Protein AF-A0A9J6E256-F1 (afdb_monomer)

Rad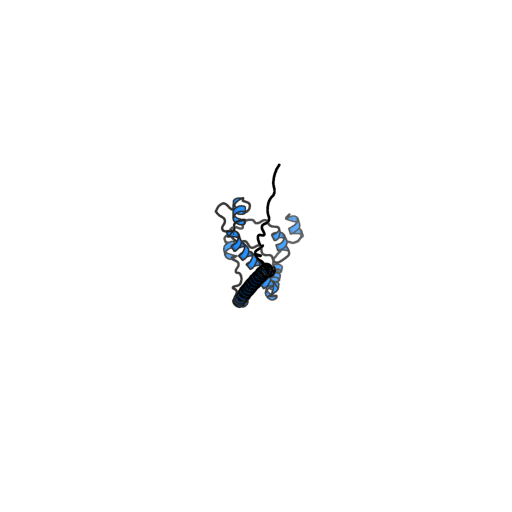ius of gyration: 38.61 Å; Cα contacts (8 Å, |Δi|>4): 45; chains: 1; bounding box: 59×54×133 Å

InterPro domains:
  IPR052030 Peptidase M20/M20A family hydrolases [PTHR30575] (75-162)

Structure (mmCIF, N/CA/C/O backbone):
data_AF-A0A9J6E256-F1
#
_entry.id   AF-A0A9J6E256-F1
#
loop_
_atom_site.group_PDB
_atom_site.id
_atom_site.type_symbol
_atom_site.label_atom_id
_atom_site.label_alt_id
_atom_site.label_comp_id
_atom_site.label_asym_id
_atom_site.label_entity_id
_atom_site.label_seq_id
_atom_site.pdbx_PDB_ins_code
_atom_site.Cartn_x
_atom_site.Cartn_y
_atom_site.Cartn_z
_atom_site.occupancy
_atom_site.B_iso_or_equiv
_atom_site.auth_seq_id
_atom_site.auth_comp_id
_atom_site.auth_asym_id
_atom_site.auth_atom_id
_atom_site.pdbx_PDB_model_num
ATOM 1 N N . MET A 1 1 ? -31.787 -8.756 -110.625 1.00 48.81 1 MET A N 1
ATOM 2 C CA . MET A 1 1 ? -30.450 -9.145 -110.124 1.00 48.81 1 MET A CA 1
ATOM 3 C C . MET A 1 1 ? -30.393 -8.583 -108.712 1.00 48.81 1 MET A C 1
ATOM 5 O O . MET A 1 1 ? -30.454 -7.373 -108.600 1.00 48.81 1 MET A O 1
ATOM 9 N N . ILE A 1 2 ? -30.465 -9.323 -107.609 1.00 37.84 2 ILE A N 1
ATOM 10 C CA . ILE A 1 2 ? -29.907 -10.627 -107.197 1.00 37.84 2 ILE A CA 1
ATOM 11 C C . ILE A 1 2 ? -30.827 -11.096 -106.036 1.00 37.84 2 ILE A C 1
ATOM 13 O O . ILE A 1 2 ? -31.169 -10.274 -105.195 1.00 37.84 2 ILE A O 1
ATOM 17 N N . ASP A 1 3 ? -31.551 -12.205 -106.174 1.00 41.12 3 ASP A N 1
ATOM 18 C CA . ASP A 1 3 ? -31.286 -13.566 -105.653 1.00 41.12 3 ASP A CA 1
ATOM 19 C C . ASP A 1 3 ? -31.737 -13.818 -104.193 1.00 41.12 3 ASP A C 1
ATOM 21 O O . ASP A 1 3 ? -31.616 -12.969 -103.313 1.00 41.12 3 ASP A O 1
ATOM 25 N N . VAL A 1 4 ? -32.345 -14.989 -103.998 1.00 50.72 4 VAL A N 1
ATOM 26 C CA . VAL A 1 4 ? -33.127 -15.456 -102.836 1.00 50.72 4 VAL A CA 1
ATOM 27 C C . VAL A 1 4 ? -32.216 -16.189 -101.837 1.00 50.72 4 VAL A C 1
ATOM 29 O O . VAL A 1 4 ? -31.210 -16.767 -102.239 1.00 50.72 4 VAL A O 1
ATOM 32 N N . PRO A 1 5 ? -32.595 -16.288 -100.550 1.00 56.41 5 PRO A N 1
ATOM 33 C CA . PRO A 1 5 ? -32.486 -17.595 -99.883 1.00 56.41 5 PRO A CA 1
ATOM 34 C C . PRO A 1 5 ? -33.752 -17.908 -99.058 1.00 56.41 5 PRO A C 1
ATOM 36 O O . PRO A 1 5 ? -34.276 -17.065 -98.339 1.00 56.41 5 PRO A O 1
ATOM 39 N N . SER A 1 6 ? -34.427 -19.035 -99.296 1.00 46.56 6 SER A N 1
ATOM 40 C CA . SER A 1 6 ? -34.115 -20.398 -98.828 1.00 46.56 6 SER A CA 1
ATOM 41 C C . SER A 1 6 ? -34.292 -20.593 -97.318 1.00 46.56 6 SER A C 1
ATOM 43 O O . SER A 1 6 ? -33.494 -20.149 -96.498 1.00 46.56 6 SER A O 1
ATOM 45 N N . THR A 1 7 ? -35.338 -21.348 -96.995 1.00 52.72 7 THR A N 1
ATOM 46 C CA . THR A 1 7 ? -35.705 -21.938 -95.706 1.00 52.72 7 THR A CA 1
ATOM 47 C C . THR A 1 7 ? -34.597 -22.830 -95.131 1.00 52.72 7 THR A C 1
ATOM 49 O O . THR A 1 7 ? -34.050 -23.658 -95.850 1.00 52.72 7 THR A O 1
ATOM 52 N N . SER A 1 8 ? -34.349 -22.780 -93.818 1.00 43.62 8 SER A N 1
ATOM 53 C CA . SER A 1 8 ? -34.186 -24.009 -93.021 1.00 43.62 8 SER A CA 1
ATOM 54 C C . SER A 1 8 ? -34.408 -23.742 -91.532 1.00 43.62 8 SER A C 1
ATOM 56 O O . SER A 1 8 ? -33.925 -22.768 -90.957 1.00 43.62 8 SER A O 1
ATOM 58 N N . ALA A 1 9 ? -35.208 -24.620 -90.937 1.00 51.06 9 ALA A N 1
ATOM 59 C CA . ALA A 1 9 ? -35.477 -24.696 -89.517 1.00 51.06 9 ALA A CA 1
ATOM 60 C C . ALA A 1 9 ? -34.292 -25.358 -88.799 1.00 51.06 9 ALA A C 1
ATOM 62 O O . ALA A 1 9 ? -33.818 -26.408 -89.227 1.00 51.06 9 ALA A O 1
ATOM 63 N N . GLY A 1 10 ? -33.861 -24.777 -87.681 1.00 40.12 10 GLY A N 1
ATOM 64 C CA . GLY A 1 10 ? -32.932 -25.389 -86.734 1.00 40.12 10 GLY A CA 1
ATOM 65 C C . GLY A 1 10 ? -33.515 -25.273 -85.334 1.00 40.12 10 GLY A C 1
ATOM 66 O O . GLY A 1 10 ? -33.582 -24.183 -84.774 1.00 40.12 10 GLY A O 1
ATOM 67 N N . GLN A 1 11 ? -34.011 -26.393 -84.814 1.00 43.28 11 GLN A N 1
ATOM 68 C CA . GLN A 1 11 ? -34.656 -26.513 -83.512 1.00 43.28 11 GLN A CA 1
ATOM 69 C C . GLN A 1 11 ? -33.730 -26.096 -82.362 1.00 43.28 11 GLN A C 1
ATOM 71 O O . GLN A 1 11 ? -32.597 -26.552 -82.233 1.00 43.28 11 GLN A O 1
ATOM 76 N N . SER A 1 12 ? -34.294 -25.266 -81.489 1.00 46.41 12 SER A N 1
ATOM 77 C CA . SER A 1 12 ? -33.862 -25.029 -80.116 1.00 46.41 12 SER A CA 1
ATOM 78 C C . SER A 1 12 ? -33.862 -26.347 -79.334 1.00 46.41 12 SER A C 1
ATOM 80 O O . SER A 1 12 ? -34.916 -26.956 -79.147 1.00 46.41 12 SER A O 1
ATOM 82 N N . VAL A 1 13 ? -32.691 -26.775 -78.854 1.00 47.12 13 VAL A N 1
ATOM 83 C CA . VAL A 1 13 ? -32.594 -27.772 -77.783 1.00 47.12 13 VAL A CA 1
ATOM 84 C C . VAL A 1 13 ? -32.367 -27.008 -76.487 1.00 47.12 13 VAL A C 1
ATOM 86 O O . VAL A 1 13 ? -31.287 -26.483 -76.220 1.00 47.12 13 VAL A O 1
ATOM 89 N N . GLY A 1 14 ? -33.443 -26.892 -75.712 1.00 43.56 14 GLY A N 1
ATOM 90 C CA . GLY A 1 14 ? -33.445 -26.252 -74.410 1.00 43.56 14 GLY A CA 1
ATOM 91 C C . GLY A 1 14 ? -32.532 -26.971 -73.422 1.00 43.56 14 GLY A C 1
ATOM 92 O O . GLY A 1 14 ? -32.741 -28.133 -73.088 1.00 43.56 14 GLY A O 1
ATOM 93 N N . GLY A 1 15 ? -31.566 -26.235 -72.882 1.00 44.00 15 GLY A N 1
ATOM 94 C CA . GLY A 1 15 ? -31.007 -26.513 -71.568 1.00 44.00 15 GLY A CA 1
ATOM 95 C C . GLY A 1 15 ? -31.859 -25.803 -70.525 1.00 44.00 15 GLY A C 1
ATOM 96 O O . GLY A 1 15 ? -31.595 -24.651 -70.187 1.00 44.00 15 GLY A O 1
ATOM 97 N N . THR A 1 16 ? -32.904 -26.459 -70.020 1.00 45.16 16 THR A N 1
ATOM 98 C CA . THR A 1 16 ? -33.653 -25.972 -68.856 1.00 45.16 16 THR A CA 1
ATOM 99 C C . THR A 1 16 ? -32.768 -26.080 -67.615 1.00 45.16 16 THR A C 1
ATOM 101 O O . THR A 1 16 ? -32.818 -27.066 -66.882 1.00 45.16 16 THR A O 1
ATOM 104 N N . ALA A 1 17 ? -31.946 -25.062 -67.355 1.00 52.41 17 ALA A N 1
ATOM 105 C CA . ALA A 1 17 ? -31.438 -24.817 -66.013 1.00 52.41 17 ALA A CA 1
ATOM 106 C C . ALA A 1 17 ? -32.634 -24.368 -65.164 1.00 52.41 17 ALA A C 1
ATOM 108 O O . ALA A 1 17 ? -33.065 -23.216 -65.206 1.00 52.41 17 ALA A O 1
ATOM 109 N N . THR A 1 18 ? -33.247 -25.320 -64.467 1.00 48.62 18 THR A N 1
ATOM 110 C CA . THR A 1 18 ? -34.428 -25.076 -63.647 1.00 48.62 18 THR A CA 1
ATOM 111 C C . THR A 1 18 ? -34.084 -24.068 -62.546 1.00 48.62 18 THR A C 1
ATOM 113 O O . THR A 1 18 ? -33.099 -24.232 -61.823 1.00 48.62 18 THR A O 1
ATOM 116 N N . LYS A 1 19 ? -34.917 -23.028 -62.382 1.00 51.69 19 LYS A N 1
ATOM 117 C CA . LYS A 1 19 ? -34.872 -22.059 -61.262 1.00 51.69 19 LYS A CA 1
ATOM 118 C C . LYS A 1 19 ? -34.722 -22.745 -59.888 1.00 51.69 19 LYS A C 1
ATOM 120 O O . LYS A 1 19 ? -34.095 -22.193 -58.987 1.00 51.69 19 LYS A O 1
ATOM 125 N N . SER A 1 20 ? -35.206 -23.988 -59.776 1.00 54.53 20 SER A N 1
ATOM 126 C CA . SER A 1 20 ? -35.064 -24.841 -58.593 1.00 54.53 20 SER A CA 1
ATOM 127 C C . SER A 1 20 ? -33.610 -25.146 -58.210 1.00 54.53 20 SER A C 1
ATOM 129 O O . SER A 1 20 ? -33.307 -25.220 -57.027 1.00 54.53 20 SER A O 1
ATOM 131 N N . SER A 1 21 ? -32.678 -25.252 -59.167 1.00 58.94 21 SER A N 1
ATOM 132 C CA . SER A 1 21 ? -31.273 -25.615 -58.902 1.00 58.94 21 SER A CA 1
ATOM 133 C C . SER A 1 21 ? -30.463 -24.476 -58.266 1.00 58.94 21 SER A C 1
ATOM 135 O O . SER A 1 21 ? -29.597 -24.711 -57.418 1.00 58.94 21 SER A O 1
ATOM 137 N N . SER A 1 22 ? -30.739 -23.219 -58.636 1.00 60.72 22 SER A N 1
ATOM 138 C CA . SER A 1 22 ? -30.083 -22.047 -58.03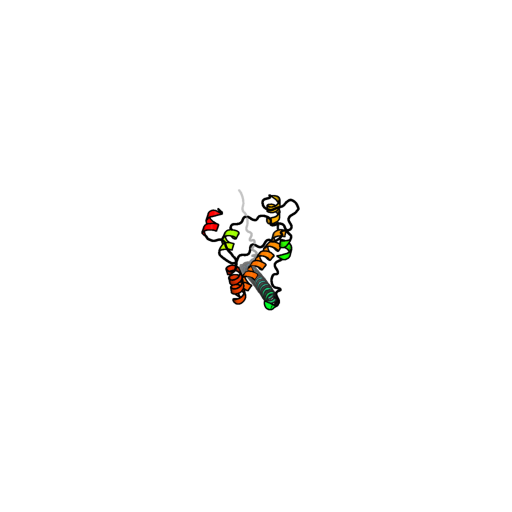5 1.00 60.72 22 SER A CA 1
ATOM 139 C C . SER A 1 22 ? -30.632 -21.717 -56.648 1.00 60.72 22 SER A C 1
ATOM 141 O O . SER A 1 22 ? -29.857 -21.367 -55.754 1.00 60.72 22 SER A O 1
ATOM 143 N N . GLU A 1 23 ? -31.946 -21.858 -56.456 1.00 68.31 23 GLU A N 1
ATOM 144 C CA . GLU A 1 23 ? -32.600 -21.648 -55.161 1.00 68.31 23 GLU A CA 1
ATOM 145 C C . GLU A 1 23 ? -32.189 -22.732 -54.153 1.00 68.31 23 GLU A C 1
ATOM 147 O O . GLU A 1 23 ? -31.825 -22.395 -53.024 1.00 68.31 23 GLU A O 1
ATOM 152 N N . ASP A 1 24 ? -32.074 -23.995 -54.582 1.00 77.19 24 ASP A N 1
ATOM 153 C CA . ASP A 1 24 ? -31.541 -25.084 -53.753 1.00 77.19 24 ASP A CA 1
ATOM 154 C C . ASP A 1 24 ? -30.089 -24.844 -53.327 1.00 77.19 24 ASP A C 1
ATOM 156 O O . ASP A 1 24 ? -29.717 -25.090 -52.177 1.00 77.19 24 ASP A O 1
ATOM 160 N N . LYS A 1 25 ? -29.235 -24.331 -54.223 1.00 75.06 25 LYS A N 1
ATOM 161 C CA . LYS A 1 25 ? -27.843 -23.992 -53.880 1.00 75.06 25 LYS A CA 1
ATOM 162 C C . LYS A 1 25 ? -27.768 -22.851 -52.863 1.00 75.06 25 LYS A C 1
ATOM 164 O O . LYS A 1 25 ? -26.930 -22.901 -51.961 1.00 75.06 25 LYS A O 1
ATOM 169 N N . ALA A 1 26 ? -28.625 -21.836 -52.983 1.00 81.44 26 ALA A N 1
ATOM 170 C CA . ALA A 1 26 ? -28.692 -20.731 -52.028 1.00 81.44 26 ALA A CA 1
ATOM 171 C C . ALA A 1 26 ? -29.228 -21.190 -50.660 1.00 81.44 26 ALA A C 1
ATOM 173 O O . ALA A 1 26 ? -28.669 -20.815 -49.626 1.00 81.44 26 ALA A O 1
ATOM 174 N N . ALA A 1 27 ? -30.252 -22.048 -50.647 1.00 81.56 27 ALA A N 1
ATOM 175 C CA . ALA A 1 27 ? -30.790 -22.657 -49.434 1.00 81.56 27 ALA A CA 1
ATOM 176 C C . ALA A 1 27 ? -29.738 -23.521 -48.718 1.00 81.56 27 ALA A C 1
ATOM 178 O O . ALA A 1 27 ? -29.529 -23.357 -47.516 1.00 81.56 27 ALA A O 1
ATOM 179 N N . ARG A 1 28 ? -28.990 -24.353 -49.459 1.00 82.62 28 ARG A N 1
ATOM 180 C CA . ARG A 1 28 ? -27.882 -25.168 -48.923 1.00 82.62 28 ARG A CA 1
ATOM 181 C C . ARG A 1 28 ? -26.765 -24.318 -48.312 1.00 82.62 28 ARG A C 1
ATOM 183 O O . ARG A 1 28 ? -26.276 -24.650 -47.237 1.00 82.62 28 ARG A O 1
ATOM 190 N N . ARG A 1 29 ? -26.390 -23.197 -48.944 1.00 83.69 29 ARG A N 1
ATOM 191 C CA . ARG A 1 29 ? -25.391 -22.252 -48.400 1.00 83.69 29 ARG A CA 1
ATOM 192 C C . ARG A 1 29 ? -25.868 -21.592 -47.106 1.00 83.69 29 ARG A C 1
ATOM 194 O O . ARG A 1 29 ? -25.127 -21.573 -46.132 1.00 83.69 29 ARG A O 1
ATOM 201 N N . ARG A 1 30 ? -27.120 -21.121 -47.063 1.00 87.31 30 ARG A N 1
ATOM 202 C CA . ARG A 1 30 ? -27.716 -20.532 -45.849 1.00 87.31 30 ARG A CA 1
ATOM 203 C C . ARG A 1 30 ? -27.812 -21.547 -44.710 1.00 87.31 30 ARG A C 1
ATOM 205 O O . ARG A 1 30 ? -27.528 -21.191 -43.570 1.00 87.31 30 ARG A O 1
ATOM 212 N N . ALA A 1 31 ? -28.179 -22.792 -45.015 1.00 87.56 31 ALA A N 1
ATOM 213 C CA . ALA A 1 31 ? -28.209 -23.880 -44.041 1.00 87.56 31 ALA A CA 1
ATOM 214 C C . ALA A 1 31 ? -26.806 -24.169 -43.483 1.00 87.56 31 ALA A C 1
ATOM 216 O O . ALA A 1 31 ? -26.626 -24.181 -42.267 1.00 87.56 31 ALA A O 1
ATOM 217 N N . HIS A 1 32 ? -25.804 -24.282 -44.359 1.00 91.19 32 HIS A N 1
ATOM 218 C CA . HIS A 1 32 ? -24.403 -24.469 -43.978 1.00 91.19 32 HIS A CA 1
ATOM 219 C C . HIS A 1 32 ? -23.857 -23.303 -43.130 1.00 91.19 32 HIS A C 1
ATOM 221 O O . HIS A 1 32 ? -23.196 -23.519 -42.115 1.00 91.19 32 HIS A O 1
ATOM 227 N N . ASP A 1 33 ? -24.164 -22.052 -43.483 1.00 91.31 33 ASP A N 1
ATOM 228 C CA . ASP A 1 33 ? -23.736 -20.874 -42.717 1.00 91.31 33 ASP A CA 1
ATOM 229 C C . ASP A 1 33 ? -24.438 -20.776 -41.356 1.00 91.31 33 ASP A C 1
ATOM 231 O O . ASP A 1 33 ? -23.813 -20.419 -40.350 1.00 91.31 33 ASP A O 1
ATOM 235 N N . ALA A 1 34 ? -25.727 -21.126 -41.297 1.00 90.38 34 ALA A N 1
ATOM 236 C CA . ALA A 1 34 ? -26.479 -21.208 -40.051 1.00 90.38 34 ALA A CA 1
ATOM 237 C C . ALA A 1 34 ? -25.901 -22.287 -39.127 1.00 90.38 34 ALA A C 1
ATOM 239 O O . ALA A 1 34 ? -25.732 -22.038 -37.932 1.00 90.38 34 ALA A O 1
ATOM 240 N N . GLU A 1 35 ? -25.536 -23.445 -39.672 1.00 90.38 35 GLU A N 1
ATOM 241 C CA . GLU A 1 35 ? -24.878 -24.525 -38.939 1.00 90.38 35 GLU A CA 1
ATOM 242 C C . GLU A 1 35 ? -23.485 -24.112 -38.448 1.00 90.38 35 GLU A C 1
ATOM 244 O O . GLU A 1 35 ? -23.184 -24.246 -37.262 1.00 90.38 35 GLU A O 1
ATOM 249 N N . ARG A 1 36 ? -22.673 -23.472 -39.298 1.00 91.81 36 ARG A N 1
ATOM 250 C CA . ARG A 1 36 ? -21.363 -22.922 -38.916 1.00 91.81 36 ARG A CA 1
ATOM 251 C C . ARG A 1 36 ? -21.473 -21.883 -37.797 1.00 91.81 36 ARG A C 1
ATOM 253 O O . ARG A 1 36 ? -20.640 -21.862 -36.890 1.00 91.81 36 ARG A O 1
ATOM 260 N N . LYS A 1 37 ? -22.493 -21.019 -37.830 1.00 92.25 37 LYS A N 1
ATOM 261 C CA . LYS A 1 37 ? -22.748 -20.013 -36.783 1.00 92.25 37 LYS A CA 1
ATOM 262 C C . LYS A 1 37 ? -23.250 -20.652 -35.487 1.00 92.25 37 LYS A C 1
ATOM 264 O O . LYS A 1 37 ? -22.840 -20.218 -34.413 1.00 92.25 37 LYS A O 1
ATOM 269 N N . ARG A 1 38 ? -24.101 -21.682 -35.576 1.00 91.00 38 ARG A N 1
ATOM 270 C CA . ARG A 1 38 ? -24.541 -22.486 -34.422 1.00 91.00 38 ARG A CA 1
ATOM 271 C C . ARG A 1 38 ? -23.356 -23.187 -33.765 1.00 91.00 38 ARG A C 1
ATOM 273 O O . ARG A 1 38 ? -23.204 -23.072 -32.555 1.00 91.00 38 ARG A O 1
ATOM 280 N N . ARG A 1 39 ? -22.480 -23.805 -34.561 1.00 92.44 39 ARG A N 1
ATOM 281 C CA . ARG A 1 39 ? -21.265 -24.468 -34.082 1.00 92.44 39 ARG A CA 1
ATOM 282 C C . ARG A 1 39 ? -20.329 -23.499 -33.358 1.00 92.44 39 ARG A C 1
ATOM 284 O O . ARG A 1 39 ? -19.956 -23.774 -32.229 1.00 92.44 39 ARG A O 1
ATOM 291 N N . ARG A 1 40 ? -20.040 -22.329 -33.941 1.00 92.19 40 ARG A N 1
ATOM 292 C CA . ARG A 1 40 ? -19.211 -21.295 -33.287 1.00 92.19 40 ARG A CA 1
ATOM 293 C C . ARG A 1 40 ? -19.804 -20.805 -31.968 1.00 92.19 40 ARG A C 1
ATOM 295 O O . ARG A 1 40 ? -19.093 -20.695 -30.984 1.00 92.19 40 ARG A O 1
ATOM 302 N N . ARG A 1 41 ? -21.118 -20.557 -31.922 1.00 90.44 41 ARG A N 1
ATOM 303 C CA . ARG A 1 41 ? -21.803 -20.160 -30.679 1.00 90.44 41 ARG A CA 1
ATOM 304 C C . ARG A 1 41 ? -21.735 -21.247 -29.608 1.00 90.44 41 ARG A C 1
ATOM 306 O O . ARG A 1 41 ? -21.586 -20.920 -28.437 1.00 90.44 41 ARG A O 1
ATOM 313 N N . ALA A 1 42 ? -21.858 -22.513 -30.004 1.00 91.62 42 ALA A N 1
ATOM 314 C CA . ALA A 1 42 ? -21.708 -23.640 -29.093 1.00 91.62 42 ALA A CA 1
ATOM 315 C C . ALA A 1 42 ? -20.266 -23.749 -28.572 1.00 91.62 42 ALA A C 1
ATOM 317 O O . ALA A 1 42 ? -20.079 -23.891 -27.370 1.00 91.62 42 ALA A O 1
ATOM 318 N N . GLU A 1 43 ? -19.263 -23.602 -29.443 1.00 92.12 43 GLU A N 1
ATOM 319 C CA . GLU A 1 43 ? -17.840 -23.584 -29.073 1.00 92.12 43 GLU A CA 1
ATOM 320 C C . GLU A 1 43 ? -17.520 -22.423 -28.110 1.00 92.12 43 GLU A C 1
ATOM 322 O O . GLU A 1 43 ? -16.912 -22.649 -27.066 1.00 92.12 43 GLU A O 1
ATOM 327 N N . ASP A 1 44 ? -18.012 -21.209 -28.383 1.00 92.44 44 ASP A N 1
ATOM 328 C CA . ASP A 1 44 ? -17.847 -20.046 -27.498 1.00 92.44 44 ASP A CA 1
ATOM 329 C C . ASP A 1 44 ? -18.549 -20.244 -26.142 1.00 92.44 44 ASP A C 1
ATOM 331 O O . ASP A 1 44 ? -18.026 -19.848 -25.100 1.00 92.44 44 ASP A O 1
ATOM 335 N N . SER A 1 45 ? -19.739 -20.858 -26.133 1.00 90.81 45 SER A N 1
ATOM 336 C CA . SER A 1 45 ? -20.472 -21.175 -24.899 1.00 90.81 45 SER A CA 1
ATOM 337 C C . SER A 1 45 ? -19.711 -22.195 -24.058 1.00 90.81 45 SER A C 1
ATOM 339 O O . SER A 1 45 ? -19.543 -21.997 -22.858 1.00 90.81 45 SER A O 1
ATOM 341 N N . GLN A 1 46 ? -19.193 -23.246 -24.698 1.00 94.12 46 GLN A N 1
ATOM 342 C CA . GLN A 1 46 ? -18.370 -24.258 -24.041 1.00 94.12 46 GLN A CA 1
ATOM 343 C C . GLN A 1 46 ? -17.072 -23.660 -23.496 1.00 94.12 46 GLN A C 1
ATOM 345 O O . GLN A 1 46 ? -16.667 -24.006 -22.389 1.00 94.12 46 GLN A O 1
ATOM 350 N N . LEU A 1 47 ? -16.428 -22.746 -24.230 1.00 92.94 47 LEU A N 1
ATOM 351 C CA . LEU A 1 47 ? -15.236 -22.043 -23.756 1.00 92.94 47 LEU A CA 1
ATOM 352 C C . LEU A 1 47 ? -15.546 -21.210 -22.507 1.00 92.94 47 LEU A C 1
ATOM 354 O O . LEU A 1 47 ? -14.854 -21.343 -21.502 1.00 92.94 47 LEU A O 1
ATOM 358 N N . ARG A 1 48 ? -16.622 -20.417 -22.528 1.00 90.75 48 ARG A N 1
ATOM 359 C CA . ARG A 1 48 ? -17.046 -19.604 -21.375 1.00 90.75 48 ARG A CA 1
ATOM 360 C C . ARG A 1 48 ? -17.388 -20.456 -20.159 1.00 90.75 48 ARG A C 1
ATOM 362 O O . ARG A 1 48 ? -17.031 -20.092 -19.041 1.00 90.75 48 ARG A O 1
ATOM 369 N N . GLU A 1 49 ? -18.068 -21.581 -20.360 1.00 92.50 49 GLU A N 1
ATOM 370 C CA . GLU A 1 49 ? -18.376 -22.524 -19.284 1.00 92.50 49 GLU A CA 1
ATOM 371 C C . GLU A 1 49 ? -17.112 -23.158 -18.705 1.00 92.50 49 GLU A C 1
ATOM 373 O O . GLU A 1 49 ? -16.984 -23.229 -17.483 1.00 92.50 49 GLU A O 1
ATOM 378 N N . ARG A 1 50 ? -16.151 -23.552 -19.551 1.00 92.88 50 ARG A N 1
ATOM 379 C CA . ARG A 1 50 ? -14.845 -24.065 -19.112 1.00 92.88 50 ARG A CA 1
ATOM 380 C C . ARG A 1 50 ? -14.072 -23.022 -18.313 1.00 92.88 50 ARG A C 1
ATOM 382 O O . ARG A 1 50 ? -13.645 -23.315 -17.203 1.00 92.88 50 ARG A O 1
ATOM 389 N N . GLU A 1 51 ? -13.965 -21.792 -18.809 1.00 92.94 51 GLU A N 1
ATOM 390 C CA . GLU A 1 51 ? -13.300 -20.696 -18.094 1.00 92.94 51 GLU A CA 1
ATOM 391 C C . GLU A 1 51 ? -13.993 -20.370 -16.763 1.00 92.94 51 GLU A C 1
ATOM 393 O O . GLU A 1 51 ? -13.336 -20.114 -15.751 1.00 92.94 51 GLU A O 1
ATOM 398 N N . ALA A 1 52 ? -15.328 -20.392 -16.725 1.00 90.25 52 ALA A N 1
ATOM 399 C CA . ALA A 1 52 ? -16.090 -20.193 -15.497 1.00 90.25 52 ALA A CA 1
ATOM 400 C C . ALA A 1 52 ? -15.893 -21.350 -14.505 1.00 90.25 52 ALA A C 1
ATOM 402 O O . ALA A 1 52 ? -15.759 -21.104 -13.304 1.00 90.25 52 ALA A O 1
ATOM 403 N N . ALA A 1 53 ? -15.848 -22.594 -14.986 1.00 89.25 53 ALA A N 1
ATOM 404 C CA . ALA A 1 53 ? -15.565 -23.773 -14.177 1.00 89.25 53 ALA A CA 1
ATOM 405 C C . ALA A 1 53 ? -14.140 -23.729 -13.614 1.00 89.25 53 ALA A C 1
ATOM 407 O O . ALA A 1 53 ? -13.966 -23.925 -12.415 1.00 89.25 53 ALA A O 1
ATOM 408 N N . GLU A 1 54 ? -13.145 -23.356 -14.420 1.00 90.88 54 GLU A N 1
ATOM 409 C CA . GLU A 1 54 ? -11.772 -23.146 -13.958 1.00 90.88 54 GLU A CA 1
ATOM 410 C C . GLU A 1 54 ? -11.692 -22.037 -12.907 1.00 90.88 54 GLU A C 1
ATOM 412 O O . GLU A 1 54 ? -11.034 -22.203 -11.883 1.00 90.88 54 GLU A O 1
ATOM 417 N N . ARG A 1 55 ? -12.396 -20.913 -13.100 1.00 83.44 55 ARG A N 1
ATOM 418 C CA . ARG A 1 55 ? -12.476 -19.842 -12.091 1.00 83.44 55 ARG A CA 1
ATOM 419 C C . ARG A 1 55 ? -13.104 -20.334 -10.788 1.00 83.44 55 ARG A C 1
ATOM 421 O O . ARG A 1 55 ? -12.600 -20.007 -9.715 1.00 83.44 55 ARG A O 1
ATOM 428 N N . ARG A 1 56 ? -14.178 -21.128 -10.864 1.00 83.38 56 ARG A N 1
ATOM 429 C CA . ARG A 1 56 ? -14.821 -21.745 -9.691 1.00 83.38 56 ARG A CA 1
ATOM 430 C C . ARG A 1 56 ? -13.885 -22.728 -8.998 1.00 83.38 56 ARG A C 1
ATOM 432 O O . ARG A 1 56 ? -13.756 -22.658 -7.783 1.00 83.38 56 ARG A O 1
ATOM 439 N N . GLN A 1 57 ? -13.198 -23.580 -9.754 1.00 81.00 57 GLN A N 1
ATOM 440 C CA . GLN A 1 57 ? -12.242 -24.548 -9.226 1.00 81.00 57 GLN A CA 1
ATOM 441 C C . GLN A 1 57 ? -11.051 -23.848 -8.564 1.00 81.00 57 GLN A C 1
ATOM 443 O O . GLN A 1 57 ? -10.694 -24.203 -7.450 1.00 81.00 57 GLN A O 1
ATOM 448 N N . ARG A 1 58 ? -10.494 -22.796 -9.179 1.00 78.75 58 ARG A N 1
ATOM 449 C CA . ARG A 1 58 ? -9.435 -21.962 -8.581 1.00 78.75 58 ARG A CA 1
ATOM 450 C C . ARG A 1 58 ? -9.890 -21.261 -7.305 1.00 78.75 58 ARG A C 1
ATOM 452 O O . ARG A 1 58 ? -9.095 -21.119 -6.389 1.00 78.75 58 ARG A O 1
ATOM 459 N N . ARG A 1 59 ? -11.152 -20.824 -7.239 1.00 74.12 59 ARG A N 1
ATOM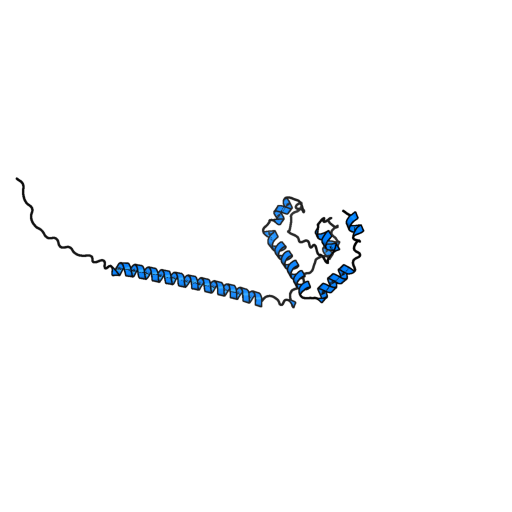 460 C CA . ARG A 1 59 ? -11.735 -20.222 -6.032 1.00 74.12 59 ARG A CA 1
ATOM 461 C C . ARG A 1 59 ? -11.986 -21.257 -4.934 1.00 74.12 59 ARG A C 1
ATOM 463 O O . ARG A 1 59 ? -11.769 -20.946 -3.776 1.00 74.12 59 ARG A O 1
ATOM 470 N N . ALA A 1 60 ? -12.420 -22.465 -5.289 1.00 74.81 60 ALA A N 1
ATOM 471 C CA . ALA A 1 60 ? -12.603 -23.569 -4.346 1.00 74.81 60 ALA A CA 1
ATOM 472 C C . ALA A 1 60 ? -11.266 -24.137 -3.841 1.00 74.81 60 ALA A C 1
ATOM 474 O O . ALA A 1 60 ? -11.182 -24.589 -2.708 1.00 74.81 60 ALA A O 1
ATOM 475 N N . ALA A 1 61 ? -10.225 -24.088 -4.675 1.00 74.25 61 ALA A N 1
ATOM 476 C CA . ALA A 1 61 ? -8.853 -24.440 -4.323 1.00 74.25 61 ALA A CA 1
ATOM 477 C C . ALA A 1 61 ? -8.068 -23.266 -3.713 1.00 74.25 61 ALA A C 1
ATOM 479 O O . ALA A 1 61 ? -6.883 -23.421 -3.412 1.00 74.25 61 ALA A O 1
ATOM 480 N N . ALA A 1 62 ? -8.688 -22.087 -3.566 1.00 63.81 62 ALA A N 1
ATOM 481 C CA . ALA A 1 62 ? -8.059 -20.995 -2.845 1.00 63.81 62 ALA A CA 1
ATOM 482 C C . ALA A 1 62 ? -7.865 -21.451 -1.391 1.00 63.81 62 ALA A C 1
ATOM 484 O O . ALA A 1 62 ? -8.782 -22.056 -0.829 1.00 63.81 62 ALA A O 1
ATOM 485 N N . PRO A 1 63 ? -6.686 -21.209 -0.796 1.00 63.69 63 PRO A N 1
ATOM 486 C CA . PRO A 1 63 ? -6.461 -21.561 0.596 1.00 63.69 63 PRO A CA 1
ATOM 487 C C . PRO A 1 63 ? -7.539 -20.909 1.463 1.00 63.69 63 PRO A C 1
ATOM 489 O O . PRO A 1 63 ? -7.976 -19.791 1.171 1.00 63.69 63 PRO A O 1
ATOM 492 N N . ASP A 1 64 ? -7.954 -21.616 2.515 1.00 60.78 64 ASP A N 1
ATOM 493 C CA . ASP A 1 64 ? -8.794 -21.039 3.561 1.00 60.78 64 ASP A CA 1
ATOM 494 C C . ASP A 1 64 ? -8.186 -19.693 3.981 1.00 60.78 64 ASP A C 1
ATOM 496 O O . ASP A 1 64 ? -6.964 -19.581 4.131 1.00 60.78 64 ASP A O 1
ATOM 500 N N . SER A 1 65 ? -9.009 -18.657 4.143 1.00 55.16 65 SER A N 1
ATOM 501 C CA . SER A 1 65 ? -8.537 -17.352 4.613 1.00 55.16 65 SER A CA 1
ATOM 502 C C . SER A 1 65 ? -7.796 -17.470 5.945 1.00 55.16 65 SER A C 1
ATOM 504 O O . SER A 1 65 ? -6.866 -16.709 6.186 1.00 55.16 65 SER A O 1
ATOM 506 N N . ALA A 1 66 ? -8.133 -18.475 6.761 1.00 54.06 66 ALA A N 1
ATOM 507 C CA . ALA A 1 66 ? -7.410 -18.801 7.988 1.00 54.06 66 ALA A CA 1
ATOM 508 C C . ALA A 1 66 ? -6.010 -19.418 7.755 1.00 54.06 66 ALA A C 1
ATOM 510 O O . ALA A 1 66 ? -5.152 -19.344 8.631 1.00 54.06 66 ALA A O 1
ATOM 511 N N . ALA A 1 67 ? -5.762 -20.022 6.588 1.00 53.25 67 ALA A N 1
ATOM 512 C CA . ALA A 1 67 ? -4.500 -20.669 6.213 1.00 53.25 67 ALA A CA 1
ATOM 513 C C . ALA A 1 67 ? -3.551 -19.755 5.412 1.00 53.25 67 ALA A C 1
ATOM 515 O O . ALA A 1 67 ? -2.401 -20.124 5.151 1.00 53.25 67 ALA A O 1
ATOM 516 N N . LEU A 1 68 ? -4.005 -18.564 5.011 1.00 57.34 68 LEU A N 1
ATOM 517 C CA . LEU A 1 68 ? -3.134 -17.541 4.440 1.00 57.34 68 LEU A CA 1
ATOM 518 C C . LEU A 1 68 ? -2.161 -17.060 5.521 1.00 57.34 68 LEU A C 1
ATOM 520 O O . LEU A 1 68 ? -2.561 -16.532 6.556 1.00 57.34 68 LEU A O 1
ATOM 524 N N . LYS A 1 69 ? -0.856 -17.236 5.278 1.00 59.19 69 LYS A N 1
ATOM 525 C CA . LYS A 1 69 ? 0.171 -16.593 6.105 1.00 59.19 69 LYS A CA 1
ATOM 526 C C . LYS A 1 69 ? -0.110 -15.091 6.110 1.00 59.19 69 LYS A C 1
ATOM 528 O O . LYS A 1 69 ? -0.150 -14.482 5.039 1.00 59.19 69 LYS A O 1
ATOM 533 N N . ARG A 1 70 ? -0.297 -14.519 7.303 1.00 68.62 70 ARG A N 1
ATOM 534 C CA . ARG A 1 70 ? -0.414 -13.067 7.477 1.00 68.62 70 ARG A CA 1
ATOM 535 C C . ARG A 1 70 ? 0.791 -12.390 6.837 1.00 68.62 70 ARG A C 1
ATOM 537 O O . ARG A 1 70 ? 1.903 -12.926 6.874 1.00 68.62 70 ARG A O 1
ATOM 544 N N . VAL A 1 71 ? 0.555 -11.229 6.235 1.00 70.06 71 VAL A N 1
ATOM 545 C CA . VAL A 1 71 ? 1.631 -10.386 5.718 1.00 70.06 71 VAL A CA 1
ATOM 546 C C . VAL A 1 71 ? 2.591 -10.097 6.868 1.00 70.06 71 VAL A C 1
ATOM 548 O O . VAL A 1 71 ? 2.183 -9.581 7.904 1.00 70.06 71 VAL A O 1
ATOM 551 N N . SER A 1 72 ? 3.863 -10.429 6.682 1.00 72.44 72 SER A N 1
ATOM 552 C CA . SER A 1 72 ? 4.934 -10.005 7.578 1.00 72.44 72 SER A CA 1
ATOM 553 C C . SER A 1 72 ? 5.646 -8.809 6.960 1.00 72.44 72 SER A C 1
ATOM 555 O O . SER A 1 72 ? 6.212 -8.931 5.868 1.00 72.44 72 SER A O 1
ATOM 557 N N . PHE A 1 73 ? 5.632 -7.674 7.652 1.00 75.44 73 PHE A N 1
ATOM 558 C CA . PHE A 1 73 ? 6.491 -6.547 7.313 1.00 75.44 73 PHE A CA 1
ATOM 559 C C . PHE A 1 73 ? 7.920 -6.835 7.767 1.00 75.44 73 PHE A C 1
ATOM 561 O O . PHE A 1 73 ? 8.151 -7.526 8.759 1.00 75.44 73 PHE A O 1
ATOM 568 N N . LEU A 1 74 ? 8.887 -6.351 6.993 1.00 73.31 74 LEU A N 1
ATOM 569 C CA . LEU A 1 74 ? 10.305 -6.607 7.228 1.00 73.31 74 LEU A CA 1
ATOM 570 C C . LEU A 1 74 ? 10.950 -5.425 7.964 1.00 73.31 74 LEU A C 1
ATOM 572 O O . LEU A 1 74 ? 12.005 -4.927 7.571 1.00 73.31 74 LEU A O 1
ATOM 576 N N . ASP A 1 75 ? 10.288 -4.963 9.023 1.00 67.31 75 ASP A N 1
ATOM 577 C CA . ASP A 1 75 ? 10.651 -3.738 9.742 1.00 67.31 75 ASP A CA 1
ATOM 578 C C . ASP A 1 75 ? 12.034 -3.849 10.398 1.00 67.31 75 ASP A C 1
ATOM 580 O O . ASP A 1 75 ? 12.797 -2.885 10.431 1.00 67.31 75 ASP A O 1
ATOM 584 N N . ASP A 1 76 ? 12.415 -5.053 10.836 1.00 65.12 76 ASP A N 1
ATOM 585 C CA . ASP A 1 76 ? 13.730 -5.329 11.427 1.00 65.12 76 ASP A CA 1
ATOM 586 C C . ASP A 1 76 ? 14.893 -5.123 10.451 1.00 65.12 76 ASP A C 1
ATOM 588 O O . ASP A 1 76 ? 16.000 -4.782 10.868 1.00 65.12 76 ASP A O 1
ATOM 592 N N . VAL A 1 77 ? 14.652 -5.280 9.147 1.00 61.00 77 VAL A N 1
ATOM 593 C CA . VAL A 1 77 ? 15.675 -5.034 8.122 1.00 61.00 77 VAL A CA 1
ATOM 594 C C . VAL A 1 77 ? 15.857 -3.537 7.880 1.00 61.00 77 VAL A C 1
ATOM 596 O O . VAL A 1 77 ? 16.971 -3.107 7.589 1.00 61.00 77 VAL A O 1
ATOM 599 N N . LEU A 1 78 ? 14.810 -2.727 8.076 1.00 58.16 78 LEU A N 1
ATOM 600 C CA . LEU A 1 78 ? 14.883 -1.270 7.933 1.00 58.16 78 LEU A CA 1
ATOM 601 C C . LEU A 1 78 ? 15.583 -0.586 9.116 1.00 58.16 78 LEU A C 1
ATOM 603 O O . LEU A 1 78 ? 16.184 0.464 8.918 1.00 58.16 78 LEU A O 1
ATOM 607 N N . LYS A 1 79 ? 15.594 -1.191 10.315 1.00 61.69 79 LYS A N 1
ATOM 608 C CA . LYS A 1 79 ? 16.289 -0.646 11.505 1.00 61.69 79 LYS A CA 1
ATOM 609 C C . LYS A 1 79 ? 17.794 -0.429 11.297 1.00 61.69 79 LYS A C 1
ATOM 611 O O . LYS A 1 79 ? 18.380 0.422 11.957 1.00 61.69 79 LYS A O 1
ATOM 616 N N . ASN A 1 80 ? 18.406 -1.193 10.389 1.00 59.41 80 ASN A N 1
ATOM 617 C CA . ASN A 1 80 ? 19.836 -1.120 10.076 1.00 59.41 80 ASN A CA 1
ATOM 618 C C . ASN A 1 80 ? 20.146 -0.272 8.832 1.00 59.41 80 ASN A C 1
ATOM 620 O O . ASN A 1 80 ? 21.313 -0.104 8.480 1.00 59.41 80 ASN A O 1
ATOM 624 N N . ILE A 1 81 ? 19.122 0.249 8.152 1.00 58.06 81 ILE A N 1
ATOM 625 C CA . ILE A 1 81 ? 19.294 1.184 7.043 1.00 58.06 81 ILE A CA 1
ATOM 626 C C . ILE A 1 81 ? 19.259 2.589 7.655 1.00 58.06 81 ILE A C 1
ATOM 628 O O . ILE A 1 81 ? 18.283 2.915 8.334 1.00 58.06 81 ILE A O 1
ATOM 632 N N . PRO A 1 82 ? 20.295 3.429 7.457 1.00 57.03 82 PRO A N 1
ATOM 633 C CA . PRO A 1 82 ? 20.247 4.809 7.920 1.00 57.03 82 PRO A CA 1
ATOM 634 C C . PRO A 1 82 ? 18.971 5.453 7.371 1.00 57.03 82 PRO A C 1
ATOM 636 O O . PRO A 1 82 ? 18.701 5.260 6.181 1.00 57.03 82 PRO A O 1
ATOM 639 N N . PRO A 1 83 ? 18.182 6.177 8.187 1.00 58.25 83 PRO A N 1
ATOM 640 C CA . PRO A 1 83 ? 16.941 6.772 7.723 1.00 58.25 83 PRO A CA 1
ATOM 641 C C . PRO A 1 83 ? 17.240 7.622 6.491 1.00 58.25 83 PRO A C 1
ATOM 643 O O . PRO A 1 83 ? 17.896 8.662 6.571 1.00 58.25 83 PRO A O 1
ATOM 646 N N . SER A 1 84 ? 16.796 7.151 5.327 1.00 59.59 84 SER A N 1
ATOM 647 C CA . SER A 1 84 ? 16.769 7.983 4.142 1.00 59.59 84 SER A CA 1
ATOM 648 C C . SER A 1 84 ? 15.681 9.010 4.412 1.00 59.59 84 SER A C 1
ATOM 650 O O . SER A 1 84 ? 14.527 8.656 4.643 1.00 59.59 84 SER A O 1
ATOM 652 N N . GLY A 1 85 ? 16.058 10.284 4.504 1.00 62.97 85 GLY A N 1
ATOM 653 C CA . GLY A 1 85 ? 15.089 11.355 4.697 1.00 62.97 85 GLY A CA 1
ATOM 654 C C . GLY A 1 85 ? 14.027 11.269 3.602 1.00 62.97 85 GLY A C 1
ATOM 655 O O . GLY A 1 85 ? 14.320 11.504 2.432 1.00 62.97 85 GLY A O 1
ATOM 656 N N . GLY A 1 86 ? 12.815 10.868 3.972 1.00 69.12 86 GLY A N 1
ATOM 657 C CA . GLY A 1 86 ? 11.652 10.873 3.100 1.00 69.12 86 GLY A CA 1
ATOM 658 C C . GLY A 1 86 ? 10.830 12.116 3.399 1.00 69.12 86 GLY A C 1
ATOM 659 O O . GLY A 1 86 ? 10.433 12.323 4.540 1.00 69.12 86 GLY A O 1
ATOM 660 N N . CYS A 1 87 ? 10.574 12.938 2.384 1.00 75.25 87 CYS A N 1
ATOM 661 C CA . CYS A 1 87 ? 9.624 14.040 2.481 1.00 75.25 87 CYS A CA 1
ATOM 662 C C . CYS A 1 87 ? 8.367 13.657 1.694 1.00 75.25 87 CYS A C 1
ATOM 664 O O . CYS A 1 87 ? 8.425 13.470 0.478 1.00 75.25 87 CYS A O 1
ATOM 666 N N . THR A 1 88 ? 7.250 13.478 2.397 1.00 85.94 88 THR A N 1
ATOM 667 C CA . THR A 1 88 ? 5.940 13.147 1.822 1.00 85.94 88 THR A CA 1
ATOM 668 C C . THR A 1 88 ? 4.839 13.784 2.663 1.00 85.94 88 THR A C 1
ATOM 670 O O . THR A 1 88 ? 4.922 13.818 3.890 1.00 85.94 88 THR A O 1
ATOM 673 N N . ASP A 1 89 ? 3.785 14.240 1.992 1.00 91.50 89 ASP A N 1
ATOM 674 C CA . ASP A 1 89 ? 2.530 14.697 2.596 1.00 91.50 89 ASP A CA 1
ATOM 675 C C . ASP A 1 89 ? 1.816 13.610 3.424 1.00 91.50 89 ASP A C 1
ATOM 677 O O . ASP A 1 89 ? 1.032 13.927 4.319 1.00 91.50 89 ASP A O 1
ATOM 681 N N . CYS A 1 90 ? 2.138 12.327 3.215 1.00 90.81 90 CYS A N 1
ATOM 682 C CA . CYS A 1 90 ? 1.695 11.229 4.076 1.00 90.81 90 CYS A CA 1
ATOM 683 C C . CYS A 1 90 ? 2.140 11.426 5.538 1.00 90.81 90 CYS A C 1
ATOM 685 O O . CYS A 1 90 ? 1.452 10.977 6.459 1.00 90.81 90 CYS A O 1
ATOM 687 N N . GLY A 1 91 ? 3.253 12.136 5.767 1.00 89.69 91 GLY A N 1
ATOM 688 C CA . GLY A 1 91 ? 3.696 12.520 7.105 1.00 89.69 91 GLY A CA 1
ATOM 689 C C . GLY A 1 91 ? 2.656 13.381 7.827 1.00 89.69 91 GLY A C 1
ATOM 690 O O . GLY A 1 91 ? 2.344 13.111 8.983 1.00 89.69 91 GLY A O 1
ATOM 691 N N . ASN A 1 92 ? 2.019 14.332 7.137 1.00 90.25 92 ASN A N 1
ATOM 692 C CA . ASN A 1 92 ? 0.964 15.173 7.711 1.00 90.25 92 ASN A CA 1
ATOM 693 C C . ASN A 1 92 ? -0.242 14.332 8.163 1.00 90.25 92 ASN A C 1
ATOM 695 O O . ASN A 1 92 ? -0.808 14.572 9.229 1.00 90.25 92 ASN A O 1
ATOM 699 N N . VAL A 1 93 ? -0.611 13.314 7.379 1.00 92.69 93 VAL A N 1
ATOM 700 C CA . VAL A 1 93 ? -1.709 12.387 7.710 1.00 92.69 93 VAL A CA 1
ATOM 701 C C . VAL A 1 93 ? -1.367 11.530 8.929 1.00 92.69 93 VAL A C 1
ATOM 703 O O . VAL A 1 93 ? -2.231 11.309 9.782 1.00 92.69 93 VAL A O 1
ATOM 706 N N . SER A 1 94 ? -0.103 11.118 9.066 1.00 92.44 94 SER A N 1
ATOM 707 C CA . SER A 1 94 ? 0.352 10.301 10.195 1.00 92.44 94 SER A CA 1
ATOM 708 C C . SER A 1 94 ? 0.266 10.992 11.557 1.00 92.44 94 SER A C 1
ATOM 710 O O . SER A 1 94 ? 0.316 10.306 12.566 1.00 92.44 94 SER A O 1
ATOM 712 N N . TYR A 1 95 ? 0.055 12.312 11.621 1.00 91.94 95 TYR A N 1
ATOM 713 C CA . TYR A 1 95 ? -0.250 13.012 12.879 1.00 91.94 95 TYR A CA 1
ATOM 714 C C . TYR A 1 95 ? -1.730 12.951 13.270 1.00 91.94 95 TYR A C 1
ATOM 716 O O . TYR A 1 95 ? -2.092 13.327 14.381 1.00 91.94 95 TYR A O 1
ATOM 724 N N . ARG A 1 96 ? -2.618 12.516 12.371 1.00 92.06 96 ARG A N 1
ATOM 725 C CA . ARG A 1 96 ? -4.072 12.525 12.600 1.00 92.06 96 ARG A CA 1
ATOM 726 C C . ARG A 1 96 ? -4.657 11.133 12.773 1.00 92.06 96 ARG A C 1
ATOM 728 O O . ARG A 1 96 ? -5.628 10.978 13.512 1.00 92.06 96 ARG A O 1
ATOM 735 N N . VAL A 1 97 ? -4.107 10.137 12.082 1.00 94.31 97 VAL A N 1
ATOM 736 C CA . VAL A 1 97 ? -4.636 8.767 12.071 1.00 94.31 97 VAL A CA 1
ATOM 737 C C . VAL A 1 97 ? -3.513 7.725 12.014 1.00 94.31 97 VAL A C 1
ATOM 739 O O . VAL A 1 97 ? -2.446 8.019 11.465 1.00 94.31 97 VAL A O 1
ATOM 742 N N . PRO A 1 98 ? -3.754 6.486 12.501 1.00 94.62 98 PRO A N 1
ATOM 743 C CA . PRO A 1 98 ? -2.843 5.368 12.265 1.00 94.62 98 PRO A CA 1
ATOM 744 C C . PRO A 1 98 ? -2.526 5.245 10.769 1.00 94.62 98 PRO A C 1
ATOM 746 O O . PRO A 1 98 ? -3.439 5.144 9.949 1.00 94.62 98 PRO A O 1
ATOM 749 N N . THR A 1 99 ? -1.242 5.287 10.413 1.00 93.56 99 THR A N 1
ATOM 750 C CA . THR A 1 99 ? -0.783 5.397 9.021 1.00 93.56 99 THR A CA 1
ATOM 751 C C . THR A 1 99 ? 0.440 4.512 8.795 1.00 93.56 99 THR A C 1
ATOM 753 O O . THR A 1 99 ? 1.321 4.446 9.648 1.00 93.56 99 THR A O 1
ATOM 756 N N . ILE A 1 100 ? 0.517 3.867 7.628 1.00 91.19 100 ILE A N 1
ATOM 757 C CA . ILE A 1 100 ? 1.711 3.156 7.153 1.00 91.19 100 ILE A CA 1
ATOM 758 C C . ILE A 1 100 ? 2.158 3.743 5.812 1.00 91.19 100 ILE A C 1
ATOM 760 O O . ILE A 1 100 ? 1.325 4.081 4.974 1.00 91.19 100 ILE A O 1
ATOM 764 N N . HIS A 1 101 ? 3.470 3.822 5.590 1.00 89.69 101 HIS A N 1
ATOM 765 C CA . HIS A 1 101 ? 4.057 4.229 4.309 1.00 89.69 101 HIS A CA 1
ATOM 766 C C . HIS A 1 101 ? 5.102 3.190 3.862 1.00 89.69 101 HIS A C 1
ATOM 768 O O . HIS A 1 101 ? 6.308 3.412 4.004 1.00 89.69 101 HIS A O 1
ATOM 774 N N . PRO A 1 102 ? 4.655 1.999 3.410 1.00 88.12 102 PRO A N 1
ATOM 775 C CA . PRO A 1 102 ? 5.556 0.901 3.096 1.00 88.12 102 PRO A CA 1
ATOM 776 C C . PRO A 1 102 ? 6.321 1.147 1.792 1.00 88.12 102 PRO A C 1
ATOM 778 O O . PRO A 1 102 ? 5.787 1.670 0.815 1.00 88.12 102 PRO A O 1
ATOM 781 N N . LEU A 1 103 ? 7.567 0.679 1.763 1.00 86.88 103 LEU A N 1
ATOM 782 C CA . LEU A 1 103 ? 8.419 0.653 0.577 1.00 86.88 103 LEU A CA 1
ATOM 783 C C . LEU A 1 103 ? 8.545 -0.782 0.058 1.00 86.88 103 LEU A C 1
ATOM 785 O O . LEU A 1 103 ? 8.522 -1.741 0.829 1.00 86.88 103 LEU A O 1
ATOM 789 N N . PHE A 1 104 ? 8.720 -0.940 -1.254 1.00 89.06 104 PHE A N 1
ATOM 790 C CA . PHE A 1 104 ? 9.005 -2.234 -1.872 1.00 89.06 104 PHE A CA 1
ATOM 791 C C . PHE A 1 104 ? 10.045 -2.093 -2.986 1.00 89.06 104 PHE A C 1
ATOM 793 O O . PHE A 1 104 ? 10.155 -1.052 -3.632 1.00 89.06 104 PHE A O 1
ATOM 800 N N . ALA A 1 105 ? 10.835 -3.147 -3.200 1.00 88.38 105 ALA A N 1
ATOM 801 C CA . ALA A 1 105 ? 11.937 -3.133 -4.154 1.00 88.38 105 ALA A CA 1
ATOM 802 C C . ALA A 1 105 ? 11.476 -3.478 -5.578 1.00 88.38 105 ALA A C 1
ATOM 804 O O . ALA A 1 105 ? 10.750 -4.451 -5.794 1.00 88.38 105 ALA A O 1
ATOM 805 N N . LEU A 1 106 ? 11.979 -2.711 -6.549 1.00 90.94 106 LEU A N 1
ATOM 806 C CA . LEU A 1 106 ? 11.789 -2.944 -7.986 1.00 90.94 106 LEU A CA 1
ATOM 807 C C . LEU A 1 10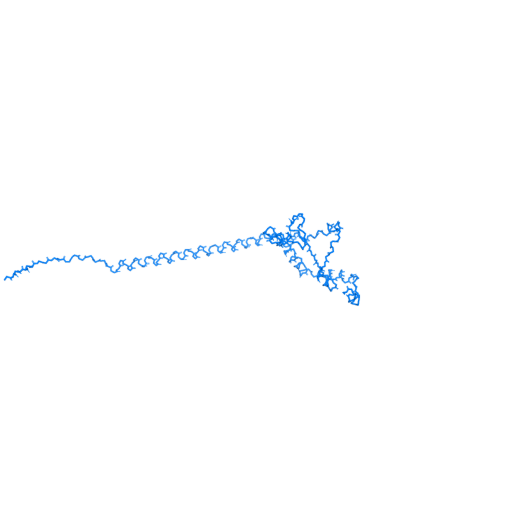6 ? 13.003 -3.603 -8.664 1.00 90.94 106 LEU A C 1
ATOM 809 O O . LEU A 1 106 ? 12.968 -3.855 -9.860 1.00 90.94 106 LEU A O 1
ATOM 813 N N . GLY A 1 107 ? 14.080 -3.877 -7.918 1.00 85.19 107 GLY A N 1
ATOM 814 C CA . GLY A 1 107 ? 15.316 -4.436 -8.484 1.00 85.19 107 GLY A CA 1
ATOM 815 C C . GLY A 1 107 ? 16.117 -3.432 -9.319 1.00 85.19 107 GLY A C 1
ATOM 816 O O . GLY A 1 107 ? 16.724 -3.810 -10.315 1.00 85.19 107 GLY A O 1
ATOM 817 N N . ALA A 1 108 ? 16.097 -2.151 -8.938 1.00 87.31 108 ALA A N 1
ATOM 818 C CA . ALA A 1 108 ? 16.840 -1.107 -9.636 1.00 87.31 108 ALA A CA 1
ATOM 819 C C . ALA A 1 108 ? 18.357 -1.369 -9.604 1.00 87.31 108 ALA A C 1
ATOM 821 O O . ALA A 1 108 ? 18.908 -1.755 -8.572 1.00 87.31 108 ALA A O 1
ATOM 822 N N . HIS A 1 109 ? 19.025 -1.139 -10.736 1.00 85.38 109 HIS A N 1
ATOM 823 C CA . HIS A 1 109 ? 20.482 -1.224 -10.832 1.00 85.38 109 HIS A CA 1
ATOM 824 C C . HIS A 1 109 ? 21.163 -0.107 -10.031 1.00 85.38 109 HIS A C 1
ATOM 826 O O . HIS A 1 109 ? 20.564 0.937 -9.754 1.00 85.38 109 HIS A O 1
ATOM 832 N N . GLU A 1 110 ? 22.439 -0.305 -9.704 1.00 85.44 110 GLU A N 1
ATOM 833 C CA . GLU A 1 110 ? 23.252 0.701 -9.023 1.00 85.44 110 GLU A CA 1
ATOM 834 C C . GLU A 1 110 ? 23.205 2.055 -9.759 1.00 85.44 110 GLU A C 1
ATOM 836 O O . GLU A 1 110 ? 23.212 2.124 -10.989 1.00 85.44 110 GLU A O 1
ATOM 841 N N . GLY A 1 111 ? 23.059 3.145 -9.000 1.00 81.94 111 GLY A N 1
ATOM 842 C CA . GLY A 1 111 ? 22.882 4.500 -9.536 1.00 81.94 111 GLY A CA 1
ATOM 843 C C . GLY A 1 111 ? 21.456 4.858 -9.985 1.00 81.94 111 GLY A C 1
ATOM 844 O O . GLY A 1 111 ? 21.163 6.036 -10.184 1.00 81.94 111 GLY A O 1
ATOM 845 N N . SER A 1 112 ? 20.532 3.896 -10.082 1.00 90.19 112 SER A N 1
ATOM 846 C CA . SER A 1 112 ? 19.113 4.160 -10.368 1.00 90.19 112 SER A CA 1
ATOM 847 C C . SER A 1 112 ? 18.328 4.396 -9.076 1.00 90.19 112 SER A C 1
ATOM 849 O O . SER A 1 112 ? 17.500 3.581 -8.687 1.00 90.19 112 SER A O 1
ATOM 851 N N . VAL A 1 113 ? 18.606 5.505 -8.389 1.00 89.31 113 VAL A N 1
ATOM 852 C CA . VAL A 1 113 ? 17.904 5.904 -7.153 1.00 89.31 113 VAL A CA 1
ATOM 853 C C . VAL A 1 113 ? 16.659 6.749 -7.445 1.00 89.31 113 VAL A C 1
ATOM 855 O O . VAL A 1 113 ? 16.497 7.260 -8.559 1.00 89.31 113 VAL A O 1
ATOM 858 N N . ASN A 1 114 ? 15.787 6.929 -6.448 1.00 88.94 114 ASN A N 1
ATOM 859 C CA . ASN A 1 114 ? 14.628 7.823 -6.546 1.00 88.94 114 ASN A CA 1
ATOM 860 C C . ASN A 1 114 ? 15.034 9.201 -7.104 1.00 88.94 114 ASN A C 1
ATOM 862 O O . ASN A 1 114 ? 16.128 9.692 -6.840 1.00 88.94 114 ASN A O 1
ATOM 866 N N . HIS A 1 115 ? 14.144 9.820 -7.883 1.00 90.88 115 HIS A N 1
ATOM 867 C CA . HIS A 1 115 ? 14.379 11.094 -8.585 1.00 90.88 115 HIS A CA 1
ATOM 868 C C . HIS A 1 115 ? 15.433 11.067 -9.708 1.00 90.88 115 HIS A C 1
ATOM 870 O O . HIS A 1 115 ? 15.901 12.116 -10.143 1.00 90.88 115 HIS A O 1
ATOM 876 N N . THR A 1 116 ? 15.765 9.892 -10.251 1.00 93.81 116 THR A N 1
ATOM 877 C CA . THR A 1 116 ? 16.616 9.772 -11.447 1.00 93.81 116 THR A CA 1
ATOM 878 C C . THR A 1 116 ? 15.838 9.273 -12.664 1.00 93.81 116 THR A C 1
ATOM 880 O O . THR A 1 116 ? 14.825 8.580 -12.550 1.00 93.81 116 THR A O 1
ATOM 883 N N . ARG A 1 117 ? 16.353 9.565 -13.868 1.00 95.56 117 ARG A N 1
ATOM 884 C CA . ARG A 1 117 ? 15.829 8.981 -15.118 1.00 95.56 117 ARG A CA 1
ATOM 885 C C . ARG A 1 117 ? 15.966 7.455 -15.143 1.00 95.56 117 ARG A C 1
ATOM 887 O O . ARG A 1 117 ? 15.100 6.784 -15.695 1.00 95.56 117 ARG A O 1
ATOM 894 N N . GLY A 1 118 ? 17.025 6.918 -14.529 1.00 94.50 118 GLY A N 1
ATOM 895 C CA . GLY A 1 118 ? 17.245 5.476 -14.411 1.00 94.50 118 GLY A CA 1
ATOM 896 C C . GLY A 1 118 ? 16.132 4.797 -13.617 1.00 94.50 118 GLY A C 1
ATOM 897 O O . GLY A 1 118 ? 15.527 3.842 -14.096 1.00 94.50 118 GLY A O 1
ATOM 898 N N . PHE A 1 119 ? 15.769 5.353 -12.458 1.00 94.88 119 PHE A N 1
ATOM 899 C CA . PHE A 1 119 ? 14.666 4.810 -11.664 1.00 94.88 119 PHE A CA 1
ATOM 900 C C . PHE A 1 119 ? 13.311 4.946 -12.364 1.00 94.88 119 PHE A C 1
ATOM 902 O O . PHE A 1 119 ? 12.501 4.028 -12.288 1.00 94.88 119 PHE A O 1
ATOM 909 N N . ALA A 1 120 ? 13.077 6.029 -13.115 1.00 95.69 120 ALA A N 1
ATOM 910 C CA . ALA A 1 120 ? 11.870 6.157 -13.936 1.00 95.69 120 ALA A CA 1
ATOM 911 C C . ALA A 1 120 ? 11.762 5.040 -14.994 1.00 95.69 120 ALA A C 1
ATOM 913 O O . ALA A 1 120 ? 10.682 4.483 -15.194 1.00 95.69 120 ALA A O 1
ATOM 914 N N . ALA A 1 121 ? 12.877 4.668 -15.633 1.00 95.31 121 ALA A N 1
ATOM 915 C CA . ALA A 1 121 ? 12.910 3.555 -16.579 1.00 95.31 121 ALA A CA 1
ATOM 916 C C . ALA A 1 121 ? 12.628 2.207 -15.892 1.00 95.31 121 ALA A C 1
ATOM 918 O O . ALA A 1 121 ? 11.824 1.426 -16.399 1.00 95.31 121 ALA A O 1
ATOM 919 N N . VAL A 1 122 ? 13.224 1.963 -14.718 1.00 95.69 122 VAL A N 1
ATOM 920 C CA . VAL A 1 122 ? 12.969 0.751 -13.918 1.00 95.69 122 VAL A CA 1
ATOM 921 C C . VAL A 1 122 ? 11.504 0.681 -13.483 1.00 95.69 122 VAL A C 1
ATOM 923 O O . VAL A 1 122 ? 10.858 -0.345 -13.672 1.00 95.69 122 VAL A O 1
ATOM 926 N N . ALA A 1 123 ? 10.936 1.768 -12.961 1.00 94.81 123 ALA A N 1
ATOM 927 C CA . ALA A 1 123 ? 9.546 1.810 -12.508 1.00 94.81 123 ALA A CA 1
ATOM 928 C C . ALA A 1 123 ? 8.531 1.543 -13.633 1.00 94.81 123 ALA A C 1
ATOM 930 O O . ALA A 1 123 ? 7.480 0.956 -13.383 1.00 94.81 123 ALA A O 1
ATOM 931 N N . ASN A 1 124 ? 8.864 1.910 -14.873 1.00 95.56 124 ASN A N 1
ATOM 932 C CA . ASN A 1 124 ? 8.029 1.658 -16.047 1.00 95.56 124 ASN A CA 1
ATOM 933 C C . ASN A 1 124 ? 8.243 0.265 -16.683 1.00 95.56 124 ASN A C 1
ATOM 935 O O . ASN A 1 124 ? 7.569 -0.086 -17.651 1.00 95.56 124 ASN A O 1
ATOM 939 N N . ALA A 1 125 ? 9.183 -0.541 -16.181 1.00 95.00 125 A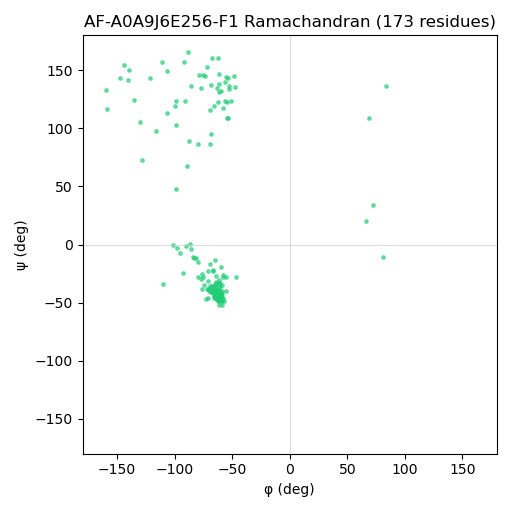LA A N 1
ATOM 940 C CA . ALA A 1 125 ? 9.496 -1.842 -16.762 1.00 95.00 125 ALA A CA 1
ATOM 941 C C . ALA A 1 125 ? 8.390 -2.885 -16.513 1.00 95.00 125 ALA A C 1
ATOM 943 O O . ALA A 1 125 ? 7.678 -2.857 -15.504 1.00 95.00 125 ALA A O 1
ATOM 944 N N . ALA A 1 126 ? 8.282 -3.867 -17.415 1.00 96.12 126 ALA A N 1
ATOM 945 C CA . ALA A 1 126 ? 7.364 -4.997 -17.253 1.00 96.12 126 ALA A CA 1
ATOM 946 C C . ALA A 1 126 ? 7.683 -5.822 -15.991 1.00 96.12 126 ALA A C 1
ATOM 948 O O . ALA A 1 126 ? 6.772 -6.241 -15.276 1.00 96.12 126 ALA A O 1
ATOM 949 N N . ASP A 1 127 ? 8.968 -5.966 -15.662 1.00 93.69 127 ASP A N 1
ATOM 950 C CA . ASP A 1 127 ? 9.439 -6.706 -14.484 1.00 93.69 127 ASP A CA 1
ATOM 951 C C . ASP A 1 127 ? 9.093 -6.014 -13.155 1.00 93.69 127 ASP A C 1
ATOM 953 O O . ASP A 1 127 ? 9.045 -6.662 -12.108 1.00 93.69 127 ASP A O 1
ATOM 957 N N . SER A 1 128 ? 8.748 -4.722 -13.195 1.00 95.00 128 SER A N 1
ATOM 958 C CA . SER A 1 128 ? 8.258 -3.962 -12.038 1.00 95.00 128 SER A CA 1
ATOM 959 C C . SER A 1 128 ? 6.774 -4.210 -11.744 1.00 95.00 128 SER A C 1
ATOM 961 O O . SER A 1 128 ? 6.304 -3.930 -10.637 1.00 95.00 128 SER A O 1
ATOM 963 N N . GLN A 1 129 ? 6.015 -4.793 -12.679 1.00 95.19 129 GLN A N 1
ATOM 964 C CA . GLN A 1 129 ? 4.579 -5.036 -12.491 1.00 95.19 129 GLN A CA 1
ATOM 965 C C . GLN A 1 129 ? 4.289 -6.143 -11.463 1.00 95.19 129 GLN A C 1
ATOM 967 O O . GLN A 1 129 ? 3.462 -5.923 -10.572 1.00 95.19 129 GLN A O 1
ATOM 972 N N . PRO A 1 130 ? 4.964 -7.313 -11.485 1.00 94.06 130 PRO A N 1
ATOM 973 C CA . PRO A 1 130 ? 4.765 -8.338 -10.463 1.00 94.06 130 PRO A CA 1
ATOM 974 C C . PRO A 1 130 ? 5.020 -7.883 -9.011 1.00 94.06 130 PRO A C 1
ATOM 976 O O . PRO A 1 130 ? 4.162 -8.169 -8.169 1.00 94.06 130 PRO A O 1
ATOM 979 N N . PRO A 1 131 ? 6.135 -7.202 -8.655 1.00 93.06 131 PRO A N 1
ATOM 980 C CA . PRO A 1 131 ? 6.322 -6.692 -7.295 1.00 93.06 131 PRO A CA 1
ATOM 981 C C . PRO A 1 131 ? 5.288 -5.624 -6.923 1.00 93.06 131 PRO A C 1
ATOM 983 O O . PRO A 1 131 ? 4.758 -5.681 -5.815 1.00 93.06 131 PRO A O 1
ATOM 986 N N . THR A 1 132 ? 4.912 -4.742 -7.854 1.00 95.19 132 THR A N 1
ATOM 987 C CA . THR A 1 132 ? 3.850 -3.744 -7.634 1.00 95.19 132 THR A CA 1
ATOM 988 C C . THR A 1 132 ? 2.511 -4.404 -7.313 1.00 95.19 132 THR A C 1
ATOM 990 O O . THR A 1 132 ? 1.845 -4.042 -6.344 1.00 95.19 132 THR A O 1
ATOM 993 N N . LEU A 1 133 ? 2.135 -5.447 -8.059 1.00 95.31 133 LEU A N 1
ATOM 994 C CA . LEU A 1 133 ? 0.908 -6.195 -7.796 1.00 95.31 133 LEU A CA 1
ATOM 995 C C . LEU A 1 133 ? 0.947 -6.910 -6.437 1.00 95.31 133 LEU A C 1
ATOM 997 O O . LEU A 1 133 ? -0.084 -7.014 -5.771 1.00 95.31 133 LEU A O 1
ATOM 1001 N N . ARG A 1 134 ? 2.114 -7.407 -6.007 1.00 91.88 134 ARG A N 1
ATOM 1002 C CA . ARG A 1 134 ? 2.270 -7.976 -4.659 1.00 91.88 134 ARG A CA 1
ATOM 1003 C C . ARG A 1 134 ? 2.066 -6.913 -3.582 1.00 91.88 134 ARG A C 1
ATOM 1005 O O . ARG A 1 134 ? 1.298 -7.167 -2.661 1.00 91.88 134 ARG A O 1
ATOM 1012 N N . ALA A 1 135 ? 2.678 -5.738 -3.725 1.00 92.50 135 ALA A N 1
ATOM 1013 C CA . ALA A 1 135 ? 2.502 -4.626 -2.791 1.00 92.50 135 ALA A CA 1
ATOM 1014 C C . ALA A 1 135 ? 1.030 -4.182 -2.701 1.00 92.50 135 ALA A C 1
ATOM 1016 O O . ALA A 1 135 ? 0.489 -4.050 -1.606 1.00 92.50 135 ALA A O 1
ATOM 1017 N N . ALA A 1 136 ? 0.340 -4.064 -3.841 1.00 94.94 136 ALA A N 1
ATOM 1018 C CA . ALA A 1 136 ? -1.083 -3.725 -3.876 1.00 94.94 136 ALA A CA 1
ATOM 1019 C C . ALA A 1 136 ? -1.956 -4.767 -3.153 1.00 94.94 136 ALA A C 1
ATOM 1021 O O . ALA A 1 136 ? -2.849 -4.412 -2.385 1.00 94.94 136 ALA A O 1
ATOM 1022 N N . LYS A 1 137 ? -1.683 -6.064 -3.359 1.00 93.44 137 LYS A N 1
ATOM 1023 C CA . LYS A 1 137 ? -2.386 -7.144 -2.647 1.00 93.44 137 LYS A CA 1
ATOM 1024 C C . LYS A 1 137 ? -2.123 -7.109 -1.148 1.00 93.44 137 LYS A C 1
ATOM 1026 O O . LYS A 1 137 ? -3.052 -7.334 -0.386 1.00 93.44 137 LYS A O 1
ATOM 1031 N N . ILE A 1 138 ? -0.889 -6.824 -0.740 1.00 91.50 138 ILE A N 1
ATOM 1032 C CA . ILE A 1 138 ? -0.527 -6.674 0.670 1.00 91.50 138 ILE A CA 1
ATOM 1033 C C . ILE A 1 138 ? -1.363 -5.564 1.312 1.00 91.50 138 ILE A C 1
ATOM 1035 O O . ILE A 1 138 ? -2.041 -5.834 2.295 1.00 91.50 138 ILE A O 1
ATOM 1039 N N . LEU A 1 139 ? -1.408 -4.369 0.714 1.00 93.81 139 LEU A N 1
ATOM 1040 C CA . LEU A 1 139 ? -2.214 -3.256 1.231 1.00 93.81 139 LEU A CA 1
ATOM 1041 C C . LEU A 1 139 ? -3.705 -3.610 1.326 1.00 93.81 139 LEU A C 1
ATOM 1043 O O . LEU A 1 139 ? -4.351 -3.312 2.329 1.00 93.81 139 LEU A O 1
ATOM 1047 N N . ALA A 1 140 ? -4.247 -4.282 0.306 1.00 94.12 140 ALA A N 1
ATOM 1048 C CA . ALA A 1 140 ? -5.644 -4.707 0.301 1.00 94.12 140 ALA A CA 1
ATOM 1049 C C . ALA A 1 140 ? -5.951 -5.738 1.400 1.00 94.12 140 ALA A C 1
ATOM 1051 O O . ALA A 1 140 ? -6.996 -5.657 2.039 1.00 94.12 140 ALA A O 1
ATOM 1052 N N . LEU A 1 141 ? -5.045 -6.691 1.630 1.00 90.50 141 LEU A N 1
ATOM 1053 C CA . LEU A 1 141 ? -5.193 -7.692 2.686 1.00 90.50 141 LEU A CA 1
ATOM 1054 C C . LEU A 1 141 ? -5.044 -7.068 4.078 1.00 90.50 141 LEU A C 1
ATOM 1056 O O . LEU A 1 141 ? -5.855 -7.365 4.943 1.00 90.50 141 LEU A O 1
ATOM 1060 N N . THR A 1 142 ? -4.110 -6.134 4.278 1.00 91.12 142 THR A N 1
ATOM 1061 C CA . THR A 1 142 ? -3.994 -5.377 5.537 1.00 91.12 142 THR A CA 1
ATOM 1062 C C . THR A 1 142 ? -5.268 -4.586 5.840 1.00 91.12 142 THR A C 1
ATOM 1064 O O . THR A 1 142 ? -5.750 -4.590 6.971 1.00 91.12 142 THR A O 1
ATOM 1067 N N . ALA A 1 143 ? -5.855 -3.931 4.834 1.00 92.88 143 ALA A N 1
ATOM 1068 C CA . ALA A 1 143 ? -7.134 -3.246 5.004 1.00 92.88 143 ALA A CA 1
ATOM 1069 C C . ALA A 1 143 ? -8.268 -4.231 5.330 1.00 92.88 143 ALA A C 1
ATOM 1071 O O . ALA A 1 143 ? -9.102 -3.944 6.185 1.00 92.88 143 ALA A O 1
ATOM 1072 N N . LEU A 1 144 ? -8.292 -5.398 4.679 1.00 92.50 144 LEU A N 1
ATOM 1073 C CA . LEU A 1 144 ? -9.277 -6.442 4.954 1.00 92.50 144 LEU A CA 1
ATOM 1074 C C . LEU A 1 144 ? -9.163 -6.975 6.387 1.00 92.50 144 LEU A C 1
ATOM 1076 O O . LEU A 1 144 ? -10.197 -7.138 7.032 1.00 92.50 144 LEU A O 1
ATOM 1080 N N . ASP A 1 145 ? -7.946 -7.200 6.887 1.00 88.75 145 ASP A N 1
ATOM 1081 C CA . ASP A 1 145 ? -7.698 -7.624 8.269 1.00 88.75 145 ASP A CA 1
ATOM 1082 C C . ASP A 1 145 ? -8.274 -6.593 9.253 1.00 88.75 145 ASP A C 1
ATOM 1084 O O . ASP A 1 145 ? -9.058 -6.948 10.130 1.00 88.75 145 ASP A O 1
ATOM 1088 N N . LEU A 1 146 ? -7.993 -5.300 9.048 1.00 91.12 146 LEU A N 1
ATOM 1089 C CA . LEU A 1 146 ? -8.523 -4.214 9.886 1.00 91.12 146 LEU A CA 1
ATOM 1090 C C . LEU A 1 146 ? -10.052 -4.076 9.826 1.00 91.12 146 LEU A C 1
ATOM 1092 O O . LEU A 1 146 ? -10.675 -3.678 10.808 1.00 91.12 146 LEU A O 1
ATOM 1096 N N . LEU A 1 147 ? -10.665 -4.360 8.674 1.00 92.19 147 LEU A N 1
ATOM 1097 C CA . LEU A 1 147 ? -12.120 -4.295 8.503 1.00 92.19 147 LEU A CA 1
ATOM 1098 C C . LEU A 1 147 ? -12.838 -5.531 9.057 1.00 92.19 147 LEU A C 1
ATOM 1100 O O . LEU A 1 147 ? -14.004 -5.433 9.436 1.00 92.19 147 LEU A O 1
ATOM 1104 N N . SER A 1 148 ? -12.163 -6.681 9.084 1.00 91.31 148 SER A N 1
ATOM 1105 C CA . SER A 1 148 ? -12.739 -7.959 9.521 1.00 91.31 148 SER A CA 1
ATOM 1106 C C . SER A 1 148 ? -12.503 -8.235 11.008 1.00 91.31 148 SER A C 1
ATOM 1108 O O . SER A 1 148 ? -13.280 -8.966 11.618 1.00 91.31 148 SER A O 1
ATOM 1110 N N . ASP A 1 149 ? -11.465 -7.638 11.600 1.00 90.62 149 ASP A N 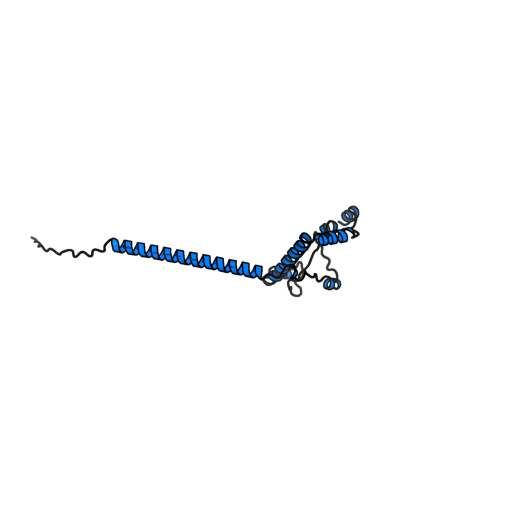1
ATOM 1111 C CA . ASP A 1 149 ? -11.107 -7.767 13.011 1.00 90.62 149 ASP A CA 1
ATOM 1112 C C . ASP A 1 149 ? -11.226 -6.412 13.735 1.00 90.62 149 ASP A C 1
ATOM 1114 O O . ASP A 1 149 ? -10.339 -5.553 13.714 1.00 90.62 149 ASP A O 1
ATOM 1118 N N . ALA A 1 150 ? -12.360 -6.220 14.414 1.00 93.94 150 ALA A N 1
ATOM 1119 C CA . ALA A 1 150 ? -12.624 -5.015 15.199 1.00 93.94 150 ALA A CA 1
ATOM 1120 C C . ALA A 1 150 ? -11.704 -4.881 16.427 1.00 93.94 150 ALA A C 1
ATOM 1122 O O . ALA A 1 150 ? -11.524 -3.770 16.947 1.00 93.94 150 ALA A O 1
ATOM 1123 N N . GLU A 1 151 ? -11.130 -5.984 16.919 1.00 93.69 151 GLU A N 1
ATOM 1124 C CA . GLU A 1 151 ? -10.188 -5.920 18.026 1.00 93.69 151 GLU A CA 1
ATOM 1125 C C . GLU A 1 151 ? -8.859 -5.324 17.558 1.00 93.69 151 GLU A C 1
ATOM 1127 O O . GLU A 1 151 ? -8.398 -4.364 18.187 1.00 93.69 151 GLU A O 1
ATOM 1132 N N . LEU A 1 152 ? -8.348 -5.802 16.417 1.00 91.75 152 LEU A N 1
ATOM 1133 C CA . LEU A 1 152 ? -7.130 -5.319 15.758 1.00 91.75 152 LEU A CA 1
ATOM 1134 C C . LEU A 1 152 ? -7.210 -3.825 15.417 1.00 91.75 152 LEU A C 1
ATOM 1136 O O . LEU A 1 152 ? -6.297 -3.057 15.718 1.00 91.75 152 LEU A O 1
ATOM 1140 N N . LEU A 1 153 ? -8.331 -3.367 14.850 1.00 94.19 153 LEU A N 1
ATOM 1141 C CA . LEU A 1 153 ? -8.516 -1.944 14.546 1.00 94.19 153 LEU A CA 1
ATOM 1142 C C . LEU A 1 153 ? -8.483 -1.067 15.807 1.00 94.19 153 LEU A C 1
ATOM 1144 O O . LEU A 1 153 ? -7.936 0.039 15.793 1.00 94.19 153 LEU A O 1
ATOM 1148 N N . ARG A 1 154 ? -9.091 -1.526 16.907 1.00 96.81 154 ARG A N 1
ATOM 1149 C CA . ARG A 1 154 ? -9.044 -0.788 18.178 1.00 96.81 154 ARG A CA 1
ATOM 1150 C C . ARG A 1 154 ? -7.643 -0.787 18.776 1.00 96.81 154 ARG A C 1
ATOM 1152 O O . ARG A 1 154 ? -7.279 0.215 19.375 1.00 96.81 154 ARG A O 1
ATOM 1159 N N . GLU A 1 155 ? -6.880 -1.865 18.630 1.00 96.25 155 GLU A N 1
ATOM 1160 C CA . GLU A 1 155 ? -5.484 -1.925 19.070 1.00 96.25 155 GLU A CA 1
ATOM 1161 C C . GLU A 1 155 ? -4.628 -0.890 18.342 1.00 96.25 155 GLU A C 1
ATOM 1163 O O . GLU A 1 155 ? -4.067 -0.018 19.002 1.00 96.25 155 GLU A O 1
ATOM 1168 N N . ALA A 1 156 ? -4.679 -0.858 17.007 1.00 94.06 156 ALA A N 1
ATOM 1169 C CA . ALA A 1 156 ? -3.979 0.148 16.206 1.00 94.06 156 ALA A CA 1
ATOM 1170 C C . ALA A 1 156 ? -4.345 1.592 16.613 1.00 94.06 156 ALA A C 1
ATOM 1172 O O . ALA A 1 156 ? -3.487 2.469 16.701 1.00 94.06 156 ALA A O 1
ATOM 1173 N N . LYS A 1 157 ? -5.627 1.854 16.911 1.00 96.00 157 LYS A N 1
ATOM 1174 C CA . LYS A 1 157 ? -6.080 3.166 17.406 1.00 96.00 157 LYS A CA 1
ATOM 1175 C C . LYS A 1 157 ? -5.576 3.481 18.816 1.00 96.00 157 LYS A C 1
ATOM 1177 O O . LYS A 1 157 ? -5.266 4.638 19.086 1.00 96.00 157 LYS A O 1
ATOM 1182 N N . ARG A 1 158 ? -5.519 2.491 19.715 1.00 97.25 158 ARG A N 1
ATOM 1183 C CA . ARG A 1 158 ? -4.990 2.661 21.079 1.00 97.25 158 ARG A CA 1
ATOM 1184 C C . ARG A 1 158 ? -3.497 2.962 21.055 1.00 97.25 158 ARG A C 1
ATOM 1186 O O . ARG A 1 158 ? -3.078 3.893 21.732 1.00 97.25 158 ARG A O 1
ATOM 1193 N N . GLU A 1 159 ? -2.726 2.221 20.263 1.00 95.00 159 GLU A N 1
ATOM 1194 C CA . GLU A 1 159 ? -1.292 2.467 20.086 1.00 95.00 159 GLU A CA 1
ATOM 1195 C C . GLU A 1 159 ? -1.036 3.872 19.545 1.00 95.00 159 GLU A C 1
ATOM 1197 O O . GLU A 1 159 ? -0.237 4.614 20.107 1.00 95.00 159 GLU A O 1
ATOM 1202 N N . PHE A 1 160 ? -1.785 4.278 18.518 1.00 95.12 160 PHE A N 1
ATOM 1203 C CA . PHE A 1 160 ? -1.694 5.624 17.965 1.00 95.12 160 PHE A CA 1
ATOM 1204 C C . PHE A 1 160 ? -2.021 6.716 18.993 1.00 95.12 160 PHE A C 1
ATOM 1206 O O . PHE A 1 160 ? -1.284 7.689 19.112 1.00 95.12 160 PHE A O 1
ATOM 1213 N N . ALA A 1 161 ? -3.092 6.547 19.773 1.00 94.00 161 ALA A N 1
ATOM 1214 C CA . ALA A 1 161 ? -3.484 7.505 20.808 1.00 94.00 161 ALA A CA 1
ATOM 1215 C C . ALA A 1 161 ? -2.477 7.597 21.971 1.00 94.00 161 ALA A C 1
ATOM 1217 O O . ALA A 1 161 ? -2.462 8.596 22.686 1.00 94.00 161 ALA A O 1
ATOM 1218 N N . ALA A 1 162 ? -1.650 6.568 22.168 1.00 94.44 162 ALA A N 1
ATOM 1219 C CA . A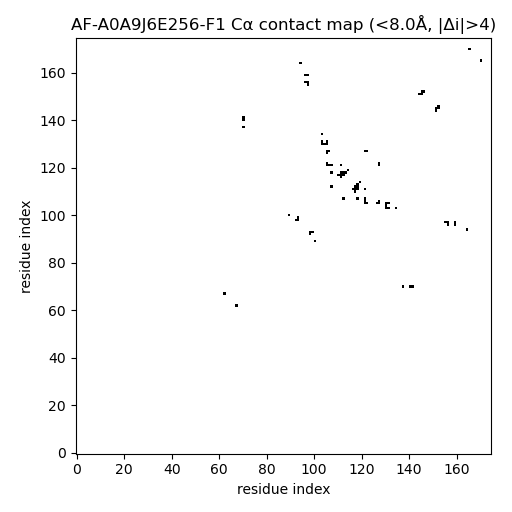LA A 1 162 ? -0.577 6.569 23.155 1.00 94.44 162 ALA A CA 1
ATOM 1220 C C . ALA A 1 162 ? 0.698 7.283 22.663 1.00 94.44 162 ALA A C 1
ATOM 1222 O O . ALA A 1 162 ? 1.592 7.548 23.470 1.00 94.44 162 ALA A O 1
ATOM 1223 N N . LEU A 1 163 ? 0.803 7.608 21.367 1.00 91.44 163 LEU A N 1
ATOM 1224 C CA . LEU A 1 163 ? 1.929 8.373 20.835 1.00 91.44 163 LEU A CA 1
ATOM 1225 C C . LEU A 1 163 ? 1.890 9.812 21.354 1.00 91.44 163 LEU A C 1
ATOM 1227 O O . LEU A 1 163 ? 0.852 10.475 21.354 1.00 91.44 163 LEU A O 1
ATOM 1231 N N . LYS A 1 164 ? 3.056 10.331 21.746 1.00 86.25 164 LYS A N 1
ATOM 1232 C CA . LYS A 1 164 ? 3.210 11.747 22.077 1.00 86.25 164 LYS A CA 1
ATOM 1233 C C . LYS A 1 164 ? 3.339 12.550 20.785 1.00 86.25 164 LYS A C 1
ATOM 1235 O O . LYS A 1 164 ? 4.443 12.776 20.295 1.00 86.25 164 LYS A O 1
ATOM 1240 N N . LEU A 1 165 ? 2.199 12.933 20.229 1.00 85.00 165 LEU A N 1
ATOM 1241 C CA . LEU A 1 165 ? 2.140 13.774 19.041 1.00 85.00 165 LEU A CA 1
ATOM 1242 C C . LEU A 1 165 ? 2.387 15.247 19.421 1.00 85.00 165 LEU A C 1
ATOM 1244 O O . LEU A 1 165 ? 1.994 15.659 20.517 1.00 85.00 165 LEU A O 1
ATOM 1248 N N . PRO A 1 166 ? 3.035 16.035 18.546 1.00 82.88 166 PRO A N 1
ATOM 1249 C CA . PRO A 1 166 ? 3.142 17.472 18.732 1.00 82.88 166 PRO A CA 1
ATOM 1250 C C . PRO A 1 166 ? 1.752 18.117 18.745 1.00 82.88 166 PRO A C 1
ATOM 1252 O O . PRO A 1 166 ? 0.823 17.666 18.070 1.00 82.88 166 PRO A O 1
ATOM 1255 N N . SER A 1 167 ? 1.614 19.175 19.534 1.00 83.75 167 SER A N 1
ATOM 1256 C CA . SER A 1 167 ? 0.441 20.040 19.558 1.00 83.75 167 SER A CA 1
ATOM 1257 C C . SER A 1 167 ? 0.224 20.732 18.208 1.00 83.75 167 SER A C 1
ATOM 1259 O O . SER A 1 167 ? 1.132 20.857 17.387 1.00 83.75 167 SER A O 1
ATOM 1261 N N . GLU A 1 168 ? -0.995 21.219 17.976 1.00 81.81 168 GLU A N 1
ATOM 1262 C CA . GLU A 1 168 ? -1.335 21.940 16.742 1.00 81.81 168 GLU A CA 1
ATOM 1263 C C . GLU A 1 168 ? -0.454 23.189 16.545 1.00 81.81 168 GLU A C 1
ATOM 1265 O O . GLU A 1 168 ? -0.066 23.503 15.424 1.00 81.81 168 GLU A O 1
ATOM 1270 N N . GLU A 1 169 ? -0.092 23.861 17.639 1.00 82.81 169 GLU A N 1
ATOM 1271 C CA . GLU A 1 169 ? 0.777 25.041 17.633 1.00 82.81 169 GLU A CA 1
ATOM 1272 C C . GLU A 1 169 ? 2.219 24.683 17.228 1.00 82.81 169 GLU A C 1
ATOM 1274 O O . GLU A 1 169 ? 2.819 25.372 16.400 1.00 82.81 169 GLU A O 1
ATOM 1279 N N . GLU A 1 170 ? 2.743 23.554 17.725 1.00 84.06 170 GLU A N 1
ATOM 1280 C CA . GLU A 1 170 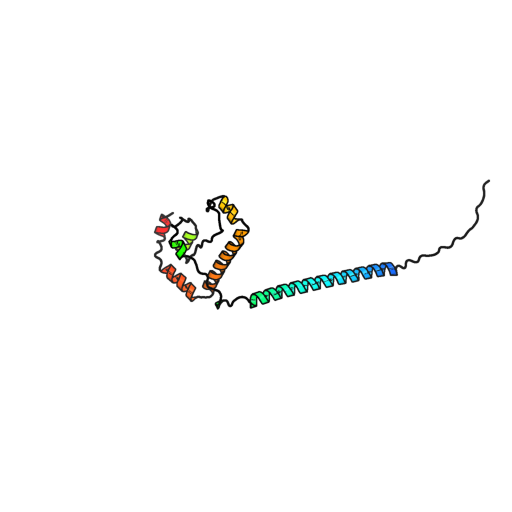? 4.055 23.011 17.335 1.00 84.06 170 GLU A CA 1
ATOM 1281 C C . GLU A 1 170 ? 4.077 22.560 15.864 1.00 84.06 170 GLU A C 1
ATOM 1283 O O . GLU A 1 170 ? 5.083 22.732 15.179 1.00 84.06 170 GLU A O 1
ATOM 1288 N N . LEU A 1 171 ? 2.968 22.021 15.346 1.00 80.00 171 LEU A N 1
ATOM 1289 C CA . LEU A 1 171 ? 2.855 21.637 13.934 1.00 80.00 171 LEU A CA 1
ATOM 1290 C C . LEU A 1 171 ? 2.819 22.852 12.996 1.00 80.00 171 LEU A C 1
ATOM 1292 O O . LEU A 1 171 ? 3.368 22.791 11.898 1.00 80.00 171 LEU A O 1
ATOM 1296 N N . GLN A 1 172 ? 2.190 23.953 13.413 1.00 74.69 172 GLN A N 1
ATOM 1297 C CA . GLN A 1 172 ? 2.075 25.176 12.610 1.00 74.69 172 GLN A CA 1
ATOM 1298 C C . GLN A 1 172 ? 3.370 25.993 12.553 1.00 74.69 172 GLN A C 1
ATOM 1300 O O . GLN A 1 172 ? 3.599 26.687 11.568 1.00 74.69 172 GLN A O 1
ATOM 1305 N N . THR A 1 173 ? 4.219 25.908 13.580 1.00 76.06 173 THR A N 1
ATOM 1306 C CA . THR A 1 173 ? 5.522 26.600 13.621 1.00 76.06 173 THR A CA 1
ATOM 1307 C C . THR A 1 173 ? 6.648 25.837 12.919 1.00 76.06 173 THR A C 1
ATOM 1309 O O . THR A 1 173 ? 7.722 26.399 12.713 1.00 76.06 173 THR A O 1
ATOM 1312 N N . ALA A 1 174 ? 6.419 24.574 12.546 1.00 63.00 174 ALA A N 1
ATOM 1313 C CA . ALA A 1 174 ? 7.396 23.714 11.876 1.00 63.00 174 ALA A CA 1
ATOM 1314 C C . ALA A 1 174 ? 7.359 23.777 10.329 1.00 63.00 174 ALA A C 1
ATOM 1316 O O . ALA A 1 174 ? 8.159 23.091 9.687 1.00 63.00 174 ALA A O 1
ATOM 1317 N N . LEU A 1 175 ? 6.444 24.560 9.739 1.00 52.47 175 LEU A N 1
ATOM 1318 C CA . LEU A 1 175 ? 6.291 24.791 8.291 1.00 52.47 175 LEU A CA 1
ATOM 1319 C C . LEU A 1 175 ? 6.873 26.148 7.877 1.00 52.47 175 LEU A C 1
ATOM 1321 O O . LEU A 1 175 ? 7.465 26.202 6.775 1.00 52.47 175 LEU A O 1
#

Foldseek 3Di:
DDDDDDDDDDDDDDPCPDPVVVVVVVVVVVVVVVVVVVVVVVVVVVVVVVVVVVVVVVVVPDPDPVPPDQDDDPVVVCVPPDPPDDDDPQVVVLLPALDDDDDDDLPQDPPLDPPDPSVVVSCPDPSSVVRVVVVVVNVVVVVVCCVVDVPVVVVSVVVSVPDPHDDPVVVVVVD

Organism: Rhipicephalus microplus (NCBI:txid6941)

Secondary structure (DSSP, 8-state):
------------------HHHHHHHHHHHHHHHHHHHHHHHHHHHHHHHHHHHHHHHHHHTSPPGGGSPPPPP-HHHHTTS-------THHHHHTTS----------PPTT--TTSHHHHHHHTSGGGHHHHHHHHHHHHHHHHHHHH-HHHHHHHHHHHHHS-PPPHHHHHHT-

Sequence (175 aa):
MIDVPSTSAGQSVGGTATKSSSEDKAARRRAHDAERKRRRRAEDSQLREREAAERRQRRAAAPDSAALKRVSFLDDVLKNIPPSGGCTDCGNVSYRVPTIHPLFALGA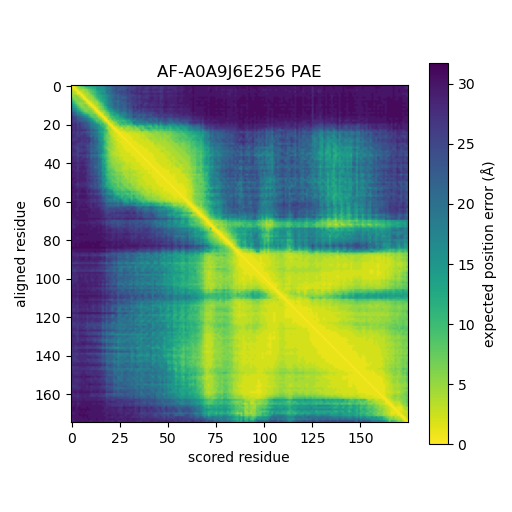HEGSVNHTRGFAAVANAADSQPPTLRAAKILALTALDLLSDAELLREAKREFAALKLPSEEELQTAL

Mean predicted aligned error: 15.19 Å

pLDDT: mean 80.19, std 16.59, range [37.84, 97.25]

Solvent-accessible surface area (backbone atoms only — not comparable to full-atom values): 11098 Å² total; per-residue (Å²): 141,79,88,86,82,84,89,82,90,77,84,85,78,82,79,79,79,52,72,65,60,60,52,50,52,52,51,52,50,52,52,51,52,51,49,53,52,51,51,51,52,49,53,53,49,51,50,52,51,48,55,50,48,50,52,49,49,53,58,70,66,44,73,54,79,88,69,54,78,73,89,77,81,69,61,78,66,51,74,78,45,78,84,72,89,78,89,57,75,65,57,67,48,48,78,76,44,83,72,84,85,87,83,81,79,67,79,62,57,92,90,28,44,90,98,35,74,54,27,53,53,46,68,69,33,76,79,26,48,63,52,50,54,49,54,53,49,49,55,53,49,54,50,46,50,45,72,74,31,69,66,59,41,50,48,52,51,49,57,50,70,68,51,89,69,79,52,73,69,60,58,65,74,73,113

=== Feature glossary ===
A reading guide for the features in this record.

Start from the sequence.

  · Sequence gives the chain of amino acids in standard one-letter code (A=alanine, C=cysteine, …, Y=tyrosine), read N→C. It is the only feature that is directly encoded by the gene; all structural features are derived from the folded form of this sequence.

Fold it, and you get atomic coordinates and the backbone conformation that goes with them.

  · Structure coordinates are given as an mmCIF _atom_site loop: one row per atom with element, residue name, chain id, sequence number, and x/y/z position in Å. Only the four main-chain atoms per residue are included here; side chains are omitted to keep the record compact.

  · Backbone dihedral angles. Every residue except chain termini has a φ (preceding-C → N → Cα → C) and a ψ (N → Cα → C → next-N). They are reported in degrees following the IUPAC sign convention. Secondary structure is essentially a statement about which (φ, ψ) basin each residue occupies.

  · Eight-state secondary structure (DSSP): H is the canonical α-helix, G the tighter 3₁₀-helix, I the wider π-helix; E/B are β-structure, T and S are turns and bends, and '-' is everything else. DSSP derives these from the pattern of main-chain N–H···O=C hydrogen bonds, not from the sequence.

  · SS3 is a coarse helix/strand/coil call (letters a/b/c) made by the P-SEA algorithm from inter-Cα distances and dihedrals. It is less detailed than DSSP but needs only Cα positions.

Summarize the fold with a handful of shape descriptors and a per-residue structural alphabet.

  · Radius of gyration (Rg) is the root-mean-square distance of Cα atoms from their centroid — a single number for overall size and compactness. A globular domain of N residues has Rg ≈ 2.2·N^0.38 Å; an extended or disordered chain has a much larger Rg. The Cα contact count is the number of residue pairs whose Cα atoms are within 8 Å and are more than four positions apart in sequence — a standard proxy for tertiary packing density. The bounding box is the smallest axis-aligned box enclosing all Cα atoms.

  · 3Di is Foldseek's structural alphabet. Each residue is assigned one of twenty discrete states based on how its Cα sits relative to its spatial (not sequential) neighbors. Aligning 3Di strings finds structural homologs roughly as well as full 3D superposition, but orders of magnitude faster.

  · Solvent-accessible surface area (SASA) is the area in Å² traced out by the centre of a 1.4 Å probe sphere (a water molecule) rolled over the protein's van der Waals surface (Shrake–Rupley / Lee–Richards construction). Buried residues have near-zero SASA; fully exposed residues can exceed 200 Å². The total SASA scales roughly with the number of surface residues.

Ask how reliable the model is.

  · For AlphaFold models, the B-factor field carries pLDDT — the model's own estimate of local accuracy on a 0–100 scale. Regions with pLDDT<50 should be treated as essentially unmodeled; they often correspond to intrinsically disordered segments.

  · For experimental (PDB) structures, the B-factor (temperature factor) quantifies the positional spread of each atom in the crystal — a combination of thermal vibration and static disorder — in units of Å². High B-factors mark flexible loops or poorly resolved regions; low B-factors mark the rigid, well-ordered core.

  · Predicted Aligned Error (PAE) is an AlphaFold confidence matrix: entry (i, j) is the expected error in the position of residue j, in ångströms, when the prediction is superimposed on the true structure at residue i. Low PAE within a block of residues means that block is internally rigid and well-predicted; high PAE between two blocks means their relative placement is uncertain even if each block individually is confident.

Place it in context: what it resembles, what it is annotated as, and how it looks.

  · Structural nearest neighbors (via Foldseek easy-search vs the PDB). Reported per hit: target PDB id, E-value, and alignment TM-score. A TM-score above ~0.5 is the conventional threshold for 'same fold'.

  · Functional annotations link the protein to curated databases. InterPro entries identify conserved domains and families by matching the sequence against member-database signatures (Pfam, PROSITE, CDD, …). Gene Ontology (GO) terms describe molecular function, biological process, and cellular component in a controlled vocabulary. CATH places the structure in a hierarchical fold classification (Class/Architecture/Topology/Homologous-superfamily). The organism is the source species.

  · The contact map is a binary N×N matrix image: pixel (i, j) is dark where Cα_i and Cα_j are within 8 Å and |i−j|>4. Because the |i−j|>4 filter removes local helical contacts, off-diagonal stripes parallel to the main diagonal indicate parallel β-sheets; stripes perpendicular to it indicate antiparallel β-sheets. The Ramachandran plot scatters every residue's (φ, ψ) pair against the sterically allowed regions. The PAE heatmap renders the predicted-aligned-error matrix.

  · Six rendered views show the 3D structure from the faces of a cube — i.e. along ±x, ±y, ±z. Rendering representation is drawn randomly per protein from cartoon (secondary-structure ribbons), sticks (backbone bonds), or molecular surface; coloring is either N→C rainbow (blue at the N-terminus through red at the C-terminus) or one color per chain.